Protein AF-A0A2I0W3P4-F1 (afdb_monomer_lite)

Organism: NCBI:txid906689

Secondary structure (DSSP, 8-state):
-HHHHHHHHHTT--EEE--TTHHHHHT-SGGGGG-SSHHHHHHHHHHHHHHGGGTHHHHHHHHHHTTT-EEE-GGG-HHHHHHHHHS-GGGTS-BGGGTB-TTHHHHHHT--SSS-SS-HHHHTPPP--HHHHT-HHHHHHHHHHHHHHS-HHHHHTHHHH--SS---SHHHHHHHHHHHHH--SHHHHTTS--S--STT--HHHHTT-TTGGG----SGGGSTTTSTTPPP---------------------PPP---------

Structure (mmCIF, N/CA/C/O backbone):
data_AF-A0A2I0W3P4-F1
#
_entry.id   AF-A0A2I0W3P4-F1
#
loop_
_atom_site.group_PDB
_atom_site.id
_atom_site.type_symbol
_atom_site.label_atom_id
_atom_site.label_alt_id
_atom_site.label_comp_id
_atom_site.label_asym_id
_atom_site.label_entity_id
_atom_site.label_seq_id
_atom_site.pdbx_PDB_ins_code
_atom_site.Cartn_x
_atom_site.Cartn_y
_atom_site.Cartn_z
_atom_site.occupancy
_atom_site.B_iso_or_equiv
_atom_site.auth_seq_id
_atom_site.auth_comp_id
_atom_site.auth_asym_id
_atom_site.auth_atom_id
_atom_site.pdbx_PDB_model_num
ATOM 1 N N . MET A 1 1 ? -0.141 -12.638 -3.049 1.00 92.25 1 MET A N 1
ATOM 2 C CA . MET A 1 1 ? -1.543 -12.549 -3.530 1.00 92.25 1 MET A CA 1
ATOM 3 C C . MET A 1 1 ? -1.812 -13.388 -4.781 1.00 92.25 1 MET A C 1
ATOM 5 O O . MET A 1 1 ? -2.619 -14.295 -4.686 1.00 92.25 1 MET A O 1
ATOM 9 N N . PHE A 1 2 ? -1.130 -13.172 -5.915 1.00 96.50 2 PHE A N 1
ATOM 10 C CA . PHE A 1 2 ? -1.362 -13.941 -7.158 1.00 96.50 2 PHE A CA 1
ATOM 11 C C . PHE A 1 2 ? -1.327 -15.473 -6.968 1.00 96.50 2 PHE A C 1
ATOM 13 O O . PHE A 1 2 ? -2.272 -16.163 -7.338 1.00 96.50 2 PHE A O 1
ATOM 20 N N . LEU A 1 3 ? -0.277 -16.010 -6.331 1.00 96.56 3 LEU A N 1
ATOM 21 C CA . LEU A 1 3 ? -0.151 -17.454 -6.074 1.00 96.56 3 LEU A CA 1
ATOM 22 C C . LEU A 1 3 ? -1.206 -17.980 -5.085 1.00 96.56 3 LEU A C 1
ATOM 24 O O . LEU A 1 3 ? -1.748 -19.065 -5.275 1.00 96.56 3 LEU A O 1
ATOM 28 N N . MET A 1 4 ? -1.545 -17.187 -4.067 1.00 96.38 4 MET A N 1
ATOM 29 C CA . MET A 1 4 ? -2.599 -17.511 -3.100 1.00 96.38 4 MET A CA 1
ATOM 30 C C . MET A 1 4 ? -3.961 -17.647 -3.794 1.00 96.38 4 MET A C 1
ATOM 32 O O . MET A 1 4 ? -4.666 -18.629 -3.578 1.00 96.38 4 MET A O 1
ATOM 36 N N . SER A 1 5 ? -4.299 -16.721 -4.696 1.00 97.69 5 SER A N 1
ATOM 37 C CA . SER A 1 5 ? -5.540 -16.765 -5.476 1.00 97.69 5 SER A CA 1
ATOM 38 C C . SER A 1 5 ? -5.665 -18.047 -6.301 1.00 97.69 5 SER A C 1
ATOM 40 O O . SER A 1 5 ? -6.741 -18.642 -6.340 1.00 97.69 5 SER A O 1
ATOM 42 N N . ARG A 1 6 ? -4.562 -18.521 -6.903 1.00 98.06 6 ARG A N 1
ATOM 43 C CA . ARG A 1 6 ? -4.518 -19.810 -7.616 1.00 98.06 6 ARG A CA 1
ATOM 44 C C . ARG A 1 6 ? -4.926 -20.966 -6.706 1.00 98.06 6 ARG A C 1
ATOM 46 O O . ARG A 1 6 ? -5.737 -21.804 -7.098 1.00 98.06 6 ARG A O 1
ATOM 53 N N . LYS A 1 7 ? -4.368 -21.009 -5.491 1.00 98.06 7 LYS A N 1
ATOM 54 C CA . LYS A 1 7 ? -4.659 -22.068 -4.519 1.00 98.06 7 LYS A CA 1
ATOM 55 C C . LYS A 1 7 ? -6.112 -22.008 -4.053 1.00 98.06 7 LYS A C 1
ATOM 57 O O . LYS A 1 7 ? -6.794 -23.025 -4.117 1.00 98.06 7 LYS A O 1
ATOM 62 N N . ILE A 1 8 ? -6.612 -20.828 -3.689 1.00 97.56 8 ILE A N 1
ATOM 63 C CA . ILE A 1 8 ? -8.014 -20.627 -3.283 1.00 97.56 8 ILE A CA 1
ATOM 64 C C . ILE A 1 8 ? -8.967 -21.080 -4.392 1.00 97.56 8 ILE A C 1
ATOM 66 O O . ILE A 1 8 ? -9.908 -21.831 -4.140 1.00 97.56 8 ILE A O 1
ATOM 70 N N . LYS A 1 9 ? -8.686 -20.693 -5.642 1.00 97.12 9 LYS A N 1
ATOM 71 C CA . LYS A 1 9 ? -9.504 -21.100 -6.784 1.00 97.12 9 LYS A CA 1
ATOM 72 C C . LYS A 1 9 ? -9.549 -22.617 -6.957 1.00 97.12 9 LYS A C 1
ATOM 74 O O . LYS A 1 9 ? -10.608 -23.156 -7.270 1.00 97.12 9 LYS A O 1
ATOM 79 N N . SER A 1 10 ? -8.425 -23.304 -6.736 1.00 97.50 10 SER A N 1
ATOM 80 C CA . SER A 1 10 ? -8.361 -24.769 -6.827 1.00 97.50 10 SER A CA 1
ATOM 81 C C . SER A 1 10 ? -9.236 -25.485 -5.790 1.00 97.50 10 SER A C 1
ATOM 83 O O . SER A 1 10 ? -9.620 -26.626 -6.015 1.00 97.50 10 SER A O 1
ATOM 85 N N . LEU A 1 11 ? -9.613 -24.800 -4.703 1.00 97.88 11 LEU A N 1
ATOM 86 C CA . LEU A 1 11 ? -10.556 -25.294 -3.693 1.00 97.88 11 LEU A CA 1
ATOM 87 C C . LEU A 1 11 ? -12.029 -25.031 -4.068 1.00 97.88 11 LEU A C 1
ATOM 89 O O . LEU A 1 11 ? -12.925 -25.297 -3.276 1.00 97.88 11 LEU A O 1
ATOM 93 N N . GLY A 1 12 ? -12.302 -24.471 -5.252 1.00 97.12 12 GLY A N 1
ATOM 94 C CA . GLY A 1 12 ? -13.659 -24.168 -5.724 1.00 97.12 12 GLY A CA 1
ATOM 95 C C . GLY A 1 12 ? -14.237 -22.843 -5.216 1.00 97.12 12 GLY A C 1
ATOM 96 O O . GLY A 1 12 ? -15.330 -22.452 -5.634 1.00 97.12 12 GLY A O 1
ATOM 97 N N . VAL A 1 13 ? -13.502 -22.109 -4.374 1.00 98.12 13 VAL A N 1
ATOM 98 C CA . VAL A 1 13 ? -13.910 -20.791 -3.870 1.00 98.12 13 VAL A CA 1
ATOM 99 C C . VAL A 1 13 ? -13.877 -19.762 -5.004 1.00 98.12 13 VAL A C 1
ATOM 101 O O . VAL A 1 13 ? -12.942 -19.708 -5.807 1.00 98.12 13 VAL A O 1
ATOM 104 N N . LYS A 1 14 ? -14.928 -18.939 -5.084 1.00 97.62 14 LYS A N 1
ATOM 105 C CA . LYS A 1 14 ? -15.105 -17.932 -6.146 1.00 97.62 14 LYS A CA 1
ATOM 106 C C . LYS A 1 14 ? -15.051 -16.491 -5.649 1.00 97.62 14 LYS A C 1
ATOM 108 O O . LYS A 1 14 ? -14.873 -15.600 -6.472 1.00 97.62 14 LYS A O 1
ATOM 113 N N . MET A 1 15 ? -15.174 -16.270 -4.343 1.00 98.31 15 MET A N 1
ATOM 114 C CA . MET A 1 15 ? -15.156 -14.942 -3.738 1.00 98.31 15 MET A CA 1
ATOM 115 C C . MET A 1 15 ? -14.470 -14.985 -2.373 1.00 98.31 15 MET A C 1
ATOM 117 O O . MET A 1 15 ? -14.662 -15.942 -1.623 1.00 98.31 15 MET A O 1
ATOM 121 N N . VAL A 1 16 ? -13.682 -13.955 -2.068 1.00 98.00 16 VAL A N 1
ATOM 122 C CA . VAL A 1 16 ? -13.053 -13.728 -0.760 1.00 98.00 16 VAL A CA 1
ATOM 123 C C . VAL A 1 16 ? -13.244 -12.287 -0.295 1.00 98.00 16 VAL A C 1
ATOM 125 O O . VAL A 1 16 ? -13.344 -11.363 -1.106 1.00 98.00 16 VAL A O 1
ATOM 128 N N . LEU A 1 17 ? -13.252 -12.093 1.023 1.00 98.19 17 LEU A N 1
ATOM 129 C CA . LEU A 1 17 ? -13.172 -10.774 1.646 1.00 98.19 17 LEU A CA 1
ATOM 130 C C . LEU A 1 17 ? -11.705 -10.424 1.918 1.00 98.19 17 LEU A C 1
ATOM 132 O O . LEU A 1 17 ? -10.926 -11.285 2.321 1.00 98.19 17 LEU A O 1
ATOM 136 N N . SER A 1 18 ? -11.339 -9.162 1.712 1.00 95.81 18 SER A N 1
ATOM 137 C CA . SER A 1 18 ? -10.004 -8.632 1.993 1.00 95.81 18 SER A CA 1
ATOM 138 C C . SER A 1 18 ? -10.079 -7.347 2.818 1.00 95.81 18 SER A C 1
ATOM 140 O O . SER A 1 18 ? -11.059 -6.606 2.743 1.00 95.81 18 SER A O 1
ATOM 142 N N . GLY A 1 19 ? -9.026 -7.082 3.592 1.00 95.69 19 GLY A N 1
ATOM 143 C CA . GLY A 1 19 ? -8.897 -5.916 4.473 1.00 95.69 19 GLY A CA 1
ATOM 144 C C . GLY A 1 19 ? -8.309 -4.656 3.821 1.00 95.69 19 GLY A C 1
ATOM 145 O O . GLY A 1 19 ? -7.990 -3.713 4.542 1.00 95.69 19 GLY A O 1
ATOM 146 N N . GLU A 1 20 ? -8.128 -4.639 2.495 1.00 94.81 20 GLU A N 1
ATOM 147 C CA . GLU A 1 20 ? -7.595 -3.476 1.759 1.00 94.81 20 GLU A CA 1
ATOM 148 C C . GLU A 1 20 ? -8.442 -2.220 2.033 1.00 94.81 20 GLU A C 1
ATOM 150 O O . GLU A 1 20 ? -9.671 -2.303 2.123 1.00 94.81 20 GLU A O 1
ATOM 155 N N . GLY A 1 21 ? -7.792 -1.060 2.158 1.00 96.12 21 GLY A N 1
ATOM 156 C CA . GLY A 1 21 ? -8.441 0.208 2.501 1.00 96.12 21 GLY A CA 1
ATOM 157 C C . GLY A 1 21 ? -8.423 0.554 3.991 1.00 96.12 21 GLY A C 1
ATOM 158 O O . GLY A 1 21 ? -8.609 1.715 4.352 1.00 96.12 21 GLY A O 1
ATOM 159 N N . SER A 1 22 ? -8.202 -0.424 4.876 1.00 97.62 22 SER A N 1
ATOM 160 C CA . SER A 1 22 ? -8.190 -0.184 6.327 1.00 97.62 22 SER A CA 1
ATOM 161 C C . SER A 1 22 ? -7.071 0.777 6.746 1.00 97.62 22 SER A C 1
ATOM 163 O O . SER A 1 22 ? -7.302 1.693 7.536 1.00 97.62 22 SER A O 1
ATOM 165 N N . ASP A 1 23 ? -5.863 0.602 6.202 1.00 96.38 23 ASP A N 1
ATOM 166 C CA . ASP A 1 23 ? -4.709 1.441 6.539 1.00 96.38 23 ASP A CA 1
ATOM 167 C C . ASP A 1 23 ? -4.884 2.877 6.026 1.00 96.38 23 ASP A C 1
ATOM 169 O O . ASP A 1 23 ? -4.555 3.833 6.727 1.00 96.38 23 ASP A O 1
ATOM 173 N N . GLU A 1 24 ? -5.459 3.037 4.837 1.00 97.12 24 GLU A N 1
ATOM 174 C CA . GLU A 1 24 ? -5.699 4.325 4.193 1.00 97.12 24 GLU A CA 1
ATOM 175 C C . GLU A 1 24 ? -6.801 5.129 4.878 1.00 97.12 24 GLU A C 1
ATOM 177 O O . GLU A 1 24 ? -6.721 6.352 4.903 1.00 97.12 24 GLU A O 1
ATOM 182 N N . ILE A 1 25 ? -7.811 4.464 5.447 1.00 98.06 25 ILE A N 1
ATOM 183 C CA . ILE A 1 25 ? -8.919 5.120 6.158 1.00 98.06 25 ILE A CA 1
ATOM 184 C C . ILE A 1 25 ? -8.529 5.511 7.586 1.00 98.06 25 ILE A C 1
ATOM 186 O O . ILE A 1 25 ? -8.953 6.564 8.075 1.00 98.06 25 ILE A O 1
ATOM 190 N N . PHE A 1 26 ? -7.754 4.666 8.270 1.00 98.06 26 PHE A N 1
ATOM 191 C CA . PHE A 1 26 ? -7.491 4.792 9.708 1.00 98.06 26 PHE A CA 1
ATOM 192 C C . PHE A 1 26 ? -6.047 5.168 10.063 1.00 98.06 26 PHE A C 1
ATOM 194 O O . PHE A 1 26 ? -5.705 5.149 11.242 1.00 98.06 26 PHE A O 1
ATOM 201 N N . GLY A 1 27 ? -5.206 5.508 9.083 1.00 95.69 27 GLY A N 1
ATOM 202 C CA . GLY A 1 27 ? -3.816 5.899 9.336 1.00 95.69 27 GLY A CA 1
ATOM 203 C C . GLY A 1 27 ? -2.967 4.731 9.843 1.00 95.69 27 GLY A C 1
ATOM 204 O O . GLY A 1 27 ? -2.319 4.825 10.879 1.00 95.69 27 GLY A O 1
ATOM 205 N N . GLY A 1 28 ? -3.037 3.589 9.158 1.00 94.06 28 GLY A N 1
ATOM 206 C CA . GLY A 1 28 ? -2.461 2.333 9.643 1.00 94.06 28 GLY A CA 1
ATOM 207 C C . GLY A 1 28 ? -1.005 2.067 9.272 1.00 94.06 28 GLY A C 1
ATOM 208 O O . GLY A 1 28 ? -0.396 1.170 9.849 1.00 94.06 28 GLY A O 1
ATOM 209 N N . TYR A 1 29 ? -0.428 2.812 8.328 1.00 91.75 29 TYR A N 1
ATOM 210 C CA . TYR A 1 29 ? 0.994 2.676 8.004 1.00 91.75 29 TYR A CA 1
ATOM 211 C C . TYR A 1 29 ? 1.873 3.317 9.077 1.00 91.75 29 TYR A C 1
ATOM 213 O O . TYR A 1 29 ? 1.535 4.360 9.626 1.00 91.75 29 TYR A O 1
ATOM 221 N N . LEU A 1 30 ? 3.053 2.744 9.313 1.00 89.62 30 LEU A N 1
ATOM 222 C CA . LEU A 1 30 ? 3.948 3.199 10.380 1.00 89.62 30 LEU A CA 1
ATOM 223 C C . LEU A 1 30 ? 4.428 4.651 10.206 1.00 89.62 30 LEU A C 1
ATOM 225 O O . LEU A 1 30 ? 4.687 5.325 11.198 1.00 89.62 30 LEU A O 1
ATOM 229 N N . TYR A 1 31 ? 4.473 5.183 8.979 1.00 88.38 31 TYR A N 1
ATOM 230 C CA . TYR A 1 31 ? 4.818 6.593 8.762 1.00 88.38 31 TYR A CA 1
ATOM 231 C C . TYR A 1 31 ? 3.773 7.567 9.343 1.00 88.38 31 TYR A C 1
ATOM 233 O O . TYR A 1 31 ? 4.105 8.716 9.620 1.00 88.38 31 TYR A O 1
ATOM 241 N N . PHE A 1 32 ? 2.533 7.129 9.609 1.00 93.31 32 PHE A N 1
ATOM 242 C CA . PHE A 1 32 ? 1.530 7.963 10.281 1.00 93.31 32 PHE A CA 1
ATOM 243 C C . PHE A 1 32 ? 1.891 8.290 11.735 1.00 93.31 32 PHE A C 1
ATOM 245 O O . PHE A 1 32 ? 1.379 9.272 12.264 1.00 93.31 32 PHE A O 1
ATOM 252 N N . HIS A 1 33 ? 2.822 7.557 12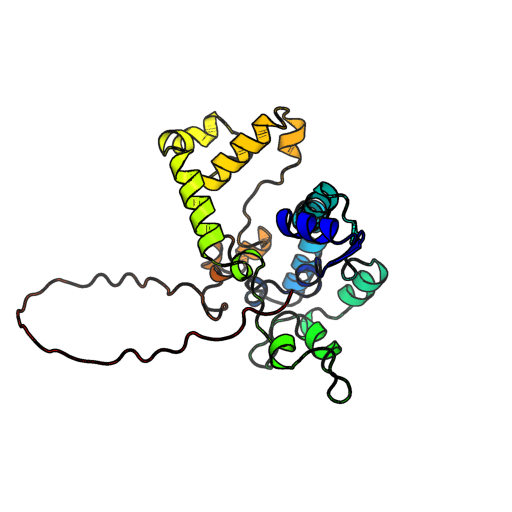.366 1.00 91.06 33 HIS A N 1
ATOM 253 C CA . HIS A 1 33 ? 3.384 7.956 13.667 1.00 91.06 33 HIS A CA 1
ATOM 254 C C . HIS A 1 33 ? 4.097 9.314 13.605 1.00 91.06 33 HIS A C 1
ATOM 256 O O . HIS A 1 33 ? 4.311 9.944 14.635 1.00 91.06 33 HIS A O 1
ATOM 262 N N . LYS A 1 34 ? 4.492 9.747 12.402 1.00 90.25 34 LYS A N 1
ATOM 263 C CA . LYS A 1 34 ? 5.166 11.020 12.146 1.00 90.25 34 LYS A CA 1
ATOM 264 C C . LYS A 1 34 ? 4.205 12.121 11.701 1.00 90.25 34 LYS A C 1
ATOM 266 O O . LYS A 1 34 ? 4.662 13.213 11.385 1.00 90.25 34 LYS A O 1
ATOM 271 N N . ALA A 1 35 ? 2.896 11.858 11.651 1.00 93.38 35 ALA A N 1
ATOM 272 C CA . ALA A 1 35 ? 1.927 12.882 11.289 1.00 93.38 35 ALA A CA 1
ATOM 273 C C . ALA A 1 35 ? 2.025 14.061 12.279 1.00 93.38 35 ALA A C 1
ATOM 275 O O . ALA A 1 35 ? 1.905 13.847 13.487 1.00 93.38 35 ALA A O 1
ATOM 276 N N . PRO A 1 36 ? 2.240 15.300 11.803 1.00 93.88 36 PRO A N 1
ATOM 277 C CA . PRO A 1 36 ? 2.522 16.432 12.687 1.00 93.88 36 PRO A CA 1
ATOM 278 C C . PRO A 1 36 ? 1.293 16.879 13.489 1.00 93.88 36 PRO A C 1
ATOM 280 O O . PRO A 1 36 ? 1.428 17.440 14.573 1.00 93.88 36 PRO A O 1
ATOM 283 N N . ASN A 1 37 ? 0.095 16.662 12.946 1.00 96.06 37 ASN A N 1
ATOM 284 C CA . ASN A 1 37 ? -1.186 16.992 13.559 1.00 96.06 37 ASN A CA 1
ATOM 285 C C . ASN A 1 37 ? -2.319 16.200 12.885 1.00 96.06 37 ASN A C 1
ATOM 287 O O . ASN A 1 37 ? -2.120 15.514 11.874 1.00 96.06 37 ASN A O 1
ATOM 291 N N . LYS A 1 38 ? -3.519 16.299 13.462 1.00 97.50 38 LYS A N 1
ATOM 292 C CA . LYS A 1 38 ? -4.701 15.558 13.016 1.00 97.50 38 LYS A CA 1
ATOM 293 C C . LYS A 1 38 ? -5.190 15.999 11.630 1.00 97.50 38 LYS A C 1
ATOM 295 O O . LYS A 1 38 ? -5.724 15.181 10.880 1.00 97.50 38 LYS A O 1
ATOM 300 N N . GLU A 1 39 ? -4.967 17.260 11.261 1.00 98.00 39 GLU A N 1
ATOM 301 C CA . GLU A 1 39 ? -5.319 17.817 9.955 1.00 98.00 39 GLU A CA 1
ATOM 302 C C . GLU A 1 39 ? -4.466 17.192 8.844 1.00 98.00 39 GLU A C 1
ATOM 304 O O . GLU A 1 39 ? -5.007 16.709 7.849 1.00 98.00 39 GLU A O 1
ATOM 309 N N . GLU A 1 40 ? -3.145 17.122 9.024 1.00 97.44 40 GLU A N 1
ATOM 310 C CA . GLU A 1 40 ? -2.240 16.478 8.066 1.00 97.44 40 GLU A CA 1
ATOM 311 C C . GLU A 1 40 ? -2.488 14.971 7.963 1.00 97.44 40 GLU A C 1
ATOM 313 O O . GLU A 1 40 ? -2.493 14.435 6.850 1.00 97.44 40 GLU A O 1
ATOM 318 N N . LEU A 1 41 ? -2.784 14.294 9.083 1.00 97.38 41 LEU A N 1
ATOM 319 C CA . LEU A 1 41 ? -3.225 12.896 9.061 1.00 97.38 41 LEU A CA 1
ATOM 320 C C . LEU A 1 41 ? -4.481 12.738 8.196 1.00 97.38 41 LEU A C 1
ATOM 322 O O . LEU A 1 41 ? -4.516 11.893 7.300 1.00 97.38 41 LEU A O 1
ATOM 326 N N . HIS A 1 42 ? -5.504 13.567 8.418 1.00 98.25 42 HIS A N 1
ATOM 327 C CA . HIS A 1 42 ? -6.749 13.501 7.654 1.00 98.25 42 HIS A CA 1
ATOM 328 C C . HIS A 1 42 ? -6.531 13.773 6.163 1.00 98.25 42 HIS A C 1
ATOM 330 O O . HIS A 1 42 ? -7.005 13.012 5.313 1.00 98.25 42 HIS A O 1
ATOM 336 N N . LEU A 1 43 ? -5.777 14.819 5.828 1.00 97.94 43 LEU A N 1
ATOM 337 C CA . LEU A 1 43 ? -5.462 15.148 4.442 1.00 97.94 43 LEU A CA 1
ATOM 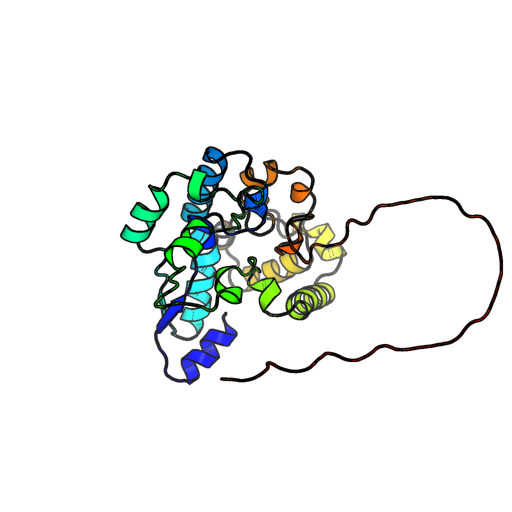338 C C . LEU A 1 43 ? -4.703 14.007 3.759 1.00 97.94 43 LEU A C 1
ATOM 340 O O . LEU A 1 43 ? -5.007 13.682 2.610 1.00 97.94 43 LEU A O 1
ATOM 344 N N . GLU A 1 44 ? -3.775 13.352 4.455 1.00 96.88 44 GLU A N 1
ATOM 345 C CA . GLU A 1 44 ? -3.070 12.186 3.923 1.00 96.88 44 GLU A CA 1
ATOM 346 C C . GLU A 1 44 ? -3.992 10.983 3.715 1.00 96.88 44 GLU A C 1
ATOM 348 O O . GLU A 1 44 ? -3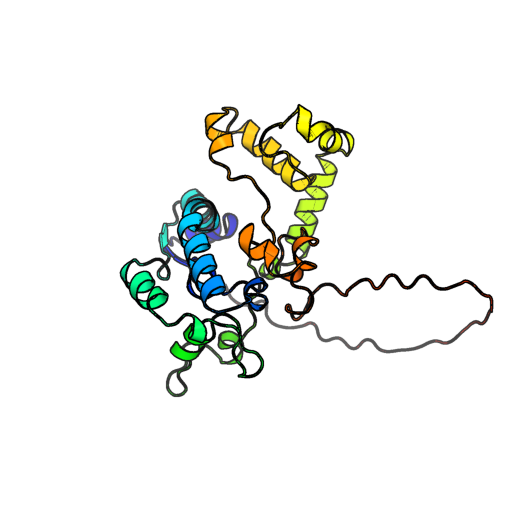.960 10.388 2.638 1.00 96.88 44 GLU A O 1
ATOM 353 N N . THR A 1 45 ? -4.870 10.657 4.671 1.00 97.56 45 THR A N 1
ATOM 354 C CA . THR A 1 45 ? -5.869 9.584 4.476 1.00 97.56 45 THR A CA 1
ATOM 355 C C . THR A 1 45 ? -6.753 9.863 3.254 1.00 97.56 45 THR A C 1
ATOM 357 O O . THR A 1 45 ? -6.957 8.987 2.414 1.00 97.56 45 THR A O 1
ATOM 360 N N . CYS A 1 46 ? -7.175 11.117 3.051 1.00 97.44 46 CYS A N 1
ATOM 361 C CA . CYS A 1 46 ? -7.919 11.531 1.860 1.00 97.44 46 CYS A CA 1
ATOM 362 C C . CYS A 1 46 ? -7.119 11.348 0.559 1.00 97.44 46 CYS A C 1
ATOM 364 O O . CYS A 1 46 ? -7.669 10.862 -0.435 1.00 97.44 46 CYS A O 1
ATOM 366 N N . ARG A 1 47 ? -5.833 11.735 0.539 1.00 96.19 47 ARG A N 1
ATOM 367 C CA . ARG A 1 47 ? -4.941 11.529 -0.620 1.00 96.19 47 ARG A CA 1
ATOM 368 C C . ARG A 1 47 ? -4.805 10.038 -0.933 1.00 96.19 47 ARG A C 1
ATOM 370 O O . ARG A 1 47 ? -4.992 9.635 -2.081 1.00 96.19 47 ARG A O 1
ATOM 377 N N . LYS A 1 48 ? -4.549 9.222 0.092 1.00 95.56 48 LYS A N 1
ATOM 378 C CA . LYS A 1 48 ? -4.384 7.769 -0.016 1.00 95.56 48 LYS A CA 1
ATOM 379 C C . LYS A 1 48 ? -5.638 7.085 -0.549 1.00 95.56 48 LYS A C 1
ATOM 381 O O . LYS A 1 48 ? -5.539 6.365 -1.539 1.00 95.56 48 LYS A O 1
ATOM 386 N N . ILE A 1 49 ? -6.816 7.385 0.005 1.00 96.44 49 ILE A N 1
ATOM 387 C CA . ILE A 1 49 ? -8.092 6.825 -0.470 1.00 96.44 49 ILE A CA 1
ATOM 388 C C . ILE A 1 49 ? -8.336 7.171 -1.945 1.00 96.44 49 ILE A C 1
ATOM 390 O O . ILE A 1 49 ? -8.702 6.298 -2.731 1.00 96.44 49 ILE A O 1
ATOM 394 N N . LYS A 1 50 ? -8.090 8.423 -2.359 1.00 95.94 50 LYS A N 1
ATOM 395 C CA . LYS A 1 50 ? -8.248 8.840 -3.767 1.00 95.94 50 LYS A CA 1
ATOM 396 C C . LYS A 1 50 ? -7.280 8.107 -4.705 1.00 95.94 50 LYS A C 1
ATOM 398 O O . LYS A 1 50 ? -7.632 7.819 -5.849 1.00 95.94 50 LYS A O 1
ATOM 403 N N . ALA A 1 51 ? -6.085 7.775 -4.223 1.00 95.69 51 ALA A N 1
ATOM 404 C CA . ALA A 1 51 ? -5.048 7.108 -5.002 1.00 95.69 51 ALA A CA 1
ATOM 405 C C . ALA A 1 51 ? -5.137 5.568 -5.001 1.00 95.69 51 ALA A C 1
ATOM 407 O O . ALA A 1 51 ? -4.492 4.936 -5.835 1.00 95.69 51 ALA A O 1
ATOM 408 N N . LEU A 1 52 ? -5.953 4.954 -4.133 1.00 95.06 52 LEU A N 1
ATOM 409 C CA . LEU A 1 52 ? -6.078 3.492 -3.977 1.00 95.06 52 LEU A CA 1
ATOM 410 C C . LEU A 1 52 ? -6.253 2.725 -5.296 1.00 95.06 52 LEU A C 1
ATOM 412 O O . LEU A 1 52 ? -5.724 1.626 -5.454 1.00 95.06 52 LEU A O 1
ATOM 416 N N . HIS A 1 53 ? -6.984 3.304 -6.253 1.00 95.69 53 HIS A N 1
ATOM 417 C CA . HIS A 1 53 ? -7.249 2.696 -7.559 1.00 95.69 53 HIS A CA 1
ATOM 418 C C . HIS A 1 53 ? -5.983 2.442 -8.400 1.00 95.69 53 HIS A C 1
ATOM 420 O O . HIS A 1 53 ? -6.010 1.574 -9.270 1.00 95.69 53 HIS A O 1
ATOM 426 N N . LEU A 1 54 ? -4.888 3.159 -8.130 1.00 94.31 54 LEU A N 1
ATOM 427 C CA . LEU A 1 54 ? -3.588 2.988 -8.789 1.00 94.31 54 LEU A CA 1
ATOM 428 C C . LEU A 1 54 ? -2.688 1.969 -8.074 1.00 94.31 54 LEU A C 1
ATOM 430 O O . LEU A 1 54 ? -1.734 1.481 -8.674 1.00 94.31 54 LEU A O 1
ATOM 434 N N . TYR A 1 55 ? -2.989 1.642 -6.813 1.00 92.88 55 TYR A N 1
ATOM 435 C CA . TYR A 1 55 ? -2.120 0.864 -5.928 1.00 92.88 55 TYR A CA 1
ATOM 436 C C . TYR A 1 55 ? -2.826 -0.396 -5.406 1.00 92.88 55 TYR A C 1
ATOM 438 O O . TYR A 1 55 ? -2.947 -1.394 -6.120 1.00 92.88 55 TYR A O 1
ATOM 446 N N . ASP A 1 56 ? -3.302 -0.377 -4.165 1.00 93.50 56 ASP A N 1
ATOM 447 C CA . ASP A 1 56 ? -3.804 -1.544 -3.445 1.00 93.50 56 ASP A CA 1
ATOM 448 C C . ASP A 1 56 ? -5.050 -2.148 -4.099 1.00 93.50 56 ASP A C 1
ATOM 450 O O . ASP A 1 56 ? -5.112 -3.365 -4.276 1.00 93.50 56 ASP A O 1
ATOM 454 N N . CYS A 1 57 ? -5.982 -1.327 -4.601 1.00 96.12 57 CYS A N 1
ATOM 455 C CA . CYS A 1 57 ? -7.126 -1.833 -5.368 1.00 96.12 57 CYS A CA 1
ATOM 456 C C . CYS A 1 57 ? -6.693 -2.461 -6.698 1.00 96.12 57 CYS A C 1
ATOM 458 O O . CYS A 1 57 ? -7.252 -3.484 -7.101 1.00 96.12 57 CYS A O 1
ATOM 460 N N . LEU A 1 58 ? -5.690 -1.884 -7.373 1.00 96.75 58 LEU A N 1
ATOM 461 C CA . LEU A 1 58 ? -5.157 -2.420 -8.628 1.00 96.75 58 LEU A CA 1
ATOM 462 C C . LEU A 1 58 ? -4.556 -3.811 -8.405 1.00 96.75 58 LEU A C 1
ATOM 464 O O . LEU A 1 58 ? -4.894 -4.759 -9.119 1.00 96.75 58 LEU A O 1
ATOM 468 N N . ARG A 1 59 ? -3.696 -3.933 -7.386 1.00 95.81 59 ARG A N 1
ATOM 469 C CA . ARG A 1 59 ? -3.072 -5.192 -6.965 1.00 95.81 59 ARG A CA 1
ATOM 470 C C . ARG A 1 59 ? -4.130 -6.204 -6.549 1.00 95.81 59 ARG A C 1
ATOM 472 O O . ARG A 1 59 ? -4.123 -7.325 -7.057 1.00 95.81 59 ARG A O 1
ATOM 479 N N . ALA A 1 60 ? -5.038 -5.809 -5.659 1.00 96.19 60 ALA A N 1
ATOM 480 C CA . ALA A 1 60 ? -6.039 -6.701 -5.104 1.00 96.19 60 ALA A CA 1
ATOM 481 C C . ALA A 1 60 ? -6.972 -7.258 -6.174 1.00 96.19 60 ALA A C 1
ATOM 483 O O . ALA A 1 60 ? -7.207 -8.462 -6.205 1.00 96.19 60 ALA A O 1
ATOM 484 N N . ASN A 1 61 ? -7.445 -6.404 -7.084 1.00 98.00 61 ASN A N 1
ATOM 485 C CA . ASN A 1 61 ? -8.343 -6.812 -8.154 1.00 98.00 61 ASN A CA 1
ATOM 486 C C . ASN A 1 61 ? -7.632 -7.652 -9.225 1.00 98.00 61 ASN A C 1
ATOM 488 O O . ASN A 1 61 ? -8.091 -8.752 -9.535 1.00 98.00 61 ASN A O 1
ATOM 492 N N . LYS A 1 62 ? -6.504 -7.184 -9.783 1.00 98.06 62 LYS A N 1
ATOM 493 C CA . LYS A 1 62 ? -5.840 -7.888 -10.894 1.00 98.06 62 LYS A CA 1
ATOM 494 C C . LYS A 1 62 ? -5.222 -9.216 -10.454 1.00 98.06 62 LYS A C 1
ATOM 496 O O . LYS A 1 62 ? -5.317 -10.199 -11.187 1.00 98.06 62 LYS A O 1
ATOM 501 N N . ALA A 1 63 ? -4.628 -9.282 -9.259 1.00 97.81 63 ALA A N 1
ATOM 502 C CA . ALA A 1 63 ? -3.968 -10.501 -8.785 1.00 97.81 63 ALA A CA 1
ATOM 503 C C . ALA A 1 63 ? -4.949 -11.640 -8.459 1.00 97.81 63 ALA A C 1
ATOM 505 O O . ALA A 1 63 ? -4.583 -12.810 -8.579 1.00 97.81 63 ALA A O 1
ATOM 506 N N . THR A 1 64 ? -6.177 -11.334 -8.029 1.00 98.06 64 THR A N 1
ATOM 507 C CA . THR A 1 64 ? -7.226 -12.342 -7.785 1.00 98.06 64 THR A CA 1
ATOM 508 C C . THR A 1 64 ? -7.978 -12.687 -9.063 1.00 98.06 64 THR A C 1
ATOM 510 O O . THR A 1 64 ? -8.151 -13.870 -9.370 1.00 98.06 64 THR A O 1
ATOM 513 N N . SER A 1 65 ? -8.304 -11.681 -9.880 1.00 98.31 65 SER A N 1
ATOM 514 C CA . SER A 1 65 ? -8.993 -11.871 -11.163 1.00 98.31 65 SER A CA 1
ATOM 515 C C . SER A 1 65 ? -8.193 -12.720 -12.150 1.00 98.31 65 SER A C 1
ATOM 517 O O . SER A 1 65 ? -8.792 -13.446 -12.938 1.00 98.31 65 SER A O 1
ATOM 519 N N . ALA A 1 66 ? -6.856 -12.722 -12.061 1.00 98.31 66 ALA A N 1
ATOM 520 C CA . ALA A 1 66 ? -5.998 -13.599 -12.863 1.00 98.31 66 ALA A CA 1
ATOM 521 C C . ALA A 1 66 ? -6.314 -15.102 -12.711 1.00 98.31 66 ALA A C 1
ATOM 523 O O . ALA A 1 66 ? -5.974 -15.891 -13.587 1.00 98.31 66 ALA A O 1
ATOM 524 N N . TRP A 1 67 ? -6.988 -15.494 -11.624 1.00 98.25 67 TRP A N 1
ATOM 525 C CA . TRP A 1 67 ? -7.442 -16.865 -11.372 1.00 98.25 67 TRP A CA 1
ATOM 526 C C . TRP A 1 67 ? -8.972 -16.975 -11.290 1.00 98.25 67 TRP A C 1
ATOM 528 O O . TRP A 1 67 ? -9.502 -17.973 -10.806 1.00 98.25 67 TRP A O 1
ATOM 538 N N . GLY A 1 68 ? -9.711 -15.957 -11.742 1.00 97.88 68 GLY A N 1
ATOM 539 C CA . GLY A 1 68 ? -11.175 -15.931 -11.666 1.00 97.88 68 GLY A CA 1
ATOM 540 C C . GLY A 1 68 ? -11.699 -15.996 -10.227 1.00 97.88 68 GLY A C 1
ATOM 541 O O . GLY A 1 68 ? -12.667 -16.721 -9.960 1.00 97.88 68 GLY A O 1
ATOM 542 N N . LEU A 1 69 ? -11.016 -15.308 -9.307 1.00 98.44 69 LEU A N 1
ATOM 543 C CA . LEU A 1 69 ? -11.405 -15.132 -7.910 1.00 98.44 69 LEU A CA 1
ATOM 544 C C . LEU A 1 69 ? -11.831 -13.676 -7.687 1.00 98.44 69 LEU A C 1
ATOM 546 O O . LEU A 1 69 ? -11.050 -12.763 -7.936 1.00 98.44 69 LEU A O 1
ATOM 550 N N . GLU A 1 70 ? -13.050 -13.459 -7.202 1.00 98.50 70 GLU A N 1
ATOM 551 C CA . GLU A 1 70 ? -13.544 -12.128 -6.841 1.00 98.50 70 GLU A CA 1
ATOM 552 C C . GLU A 1 70 ? -13.027 -11.725 -5.452 1.00 98.50 70 GLU A C 1
ATOM 554 O O . GLU A 1 70 ? -13.170 -12.477 -4.489 1.00 98.50 70 GLU A O 1
ATOM 559 N N . ALA A 1 71 ? -12.450 -10.530 -5.327 1.00 97.94 71 ALA A N 1
ATOM 560 C CA . ALA A 1 71 ? -12.108 -9.941 -4.035 1.00 97.94 71 ALA A CA 1
ATOM 561 C C . ALA A 1 71 ? -13.079 -8.808 -3.702 1.00 97.94 71 ALA A C 1
ATOM 563 O O . ALA A 1 71 ? -13.232 -7.874 -4.491 1.00 97.94 71 ALA A O 1
ATOM 564 N N . ARG A 1 72 ? -13.702 -8.868 -2.523 1.00 98.38 72 ARG A N 1
ATOM 565 C CA . ARG A 1 72 ? -14.512 -7.775 -1.969 1.00 98.38 72 ARG A CA 1
ATOM 566 C C . ARG A 1 72 ? -13.766 -7.110 -0.823 1.00 98.38 72 ARG A C 1
ATOM 568 O O . ARG A 1 72 ? -13.081 -7.776 -0.053 1.00 98.38 72 ARG A O 1
ATOM 575 N N . VAL A 1 73 ? -13.923 -5.798 -0.708 1.00 97.94 73 VAL A N 1
ATOM 576 C CA . VAL A 1 73 ? -13.151 -4.936 0.197 1.00 97.94 73 VAL A CA 1
ATOM 577 C C . VAL A 1 73 ? -14.107 -4.124 1.077 1.00 97.94 73 VAL A C 1
ATOM 579 O O . VAL A 1 73 ? -14.410 -2.980 0.750 1.00 97.94 73 VAL A O 1
ATOM 582 N N . PRO A 1 74 ? -14.647 -4.703 2.170 1.00 98.31 74 PRO A N 1
ATOM 583 C CA . PRO A 1 74 ? -15.698 -4.064 2.970 1.00 98.31 74 PRO A CA 1
ATOM 584 C C . PRO A 1 74 ? -15.315 -2.697 3.549 1.00 98.31 74 PRO A C 1
ATOM 586 O O . PRO A 1 74 ? -16.169 -1.824 3.651 1.00 98.31 74 PRO A O 1
ATOM 589 N N . PHE A 1 75 ? -14.032 -2.477 3.861 1.00 98.44 75 PHE A N 1
ATOM 590 C CA . PHE A 1 75 ? -13.532 -1.170 4.303 1.00 98.44 75 PHE A CA 1
ATOM 591 C C . PHE A 1 75 ? -13.743 -0.067 3.259 1.00 98.44 75 PHE A C 1
ATOM 593 O O . PHE A 1 75 ? -13.834 1.098 3.622 1.00 98.44 75 PHE A O 1
ATOM 600 N N . LEU A 1 76 ? -13.850 -0.414 1.975 1.00 98.12 76 LEU A N 1
ATOM 601 C CA . LEU A 1 76 ? -14.067 0.542 0.891 1.00 98.12 76 LEU A CA 1
ATOM 602 C C . LEU A 1 76 ? -15.538 0.672 0.475 1.00 98.12 76 LEU A C 1
ATOM 604 O O . LEU A 1 76 ? -15.838 1.270 -0.560 1.00 98.12 76 LEU A O 1
ATOM 608 N N . ASP A 1 77 ? -16.466 0.134 1.271 1.00 98.56 77 ASP A N 1
ATOM 609 C CA . ASP A 1 77 ? -17.884 0.433 1.103 1.00 98.56 77 ASP A CA 1
ATOM 610 C C . ASP A 1 77 ? -18.144 1.940 1.272 1.00 98.56 77 ASP A C 1
ATOM 612 O O . ASP A 1 77 ? -17.594 2.596 2.157 1.00 98.56 77 ASP A O 1
ATOM 616 N N . LYS A 1 78 ? -19.015 2.506 0.430 1.00 97.94 78 LYS A N 1
ATOM 617 C CA . LYS A 1 78 ? -19.271 3.955 0.417 1.00 97.94 78 LYS A CA 1
ATOM 618 C C . LYS A 1 78 ? -19.895 4.455 1.719 1.00 97.94 78 LYS A C 1
ATOM 620 O O . LYS A 1 78 ? -19.570 5.558 2.157 1.00 97.94 78 LYS A O 1
ATOM 625 N N . ASN A 1 79 ? -20.788 3.675 2.330 1.00 98.44 79 ASN A N 1
ATOM 626 C CA . ASN A 1 79 ? -21.411 4.062 3.593 1.00 98.44 79 ASN A CA 1
ATOM 627 C C . ASN A 1 79 ? -20.414 3.942 4.740 1.00 98.44 79 ASN A C 1
ATOM 629 O O . ASN A 1 79 ? -20.363 4.835 5.584 1.00 98.44 79 ASN A O 1
ATOM 633 N N . PHE A 1 80 ? -19.594 2.888 4.732 1.00 98.38 80 PHE A N 1
ATOM 634 C CA . PHE A 1 80 ? -18.523 2.735 5.710 1.00 98.38 80 PHE A CA 1
ATOM 635 C C . PHE A 1 80 ? -17.509 3.878 5.625 1.00 98.38 80 PHE A C 1
ATOM 637 O O . PHE A 1 80 ? -17.228 4.501 6.644 1.00 98.38 80 PHE A O 1
ATOM 644 N N . ILE A 1 81 ? -17.014 4.209 4.424 1.00 97.81 81 ILE A N 1
ATOM 645 C CA . ILE A 1 81 ? -16.086 5.332 4.223 1.00 97.81 81 ILE A CA 1
ATOM 646 C C . ILE A 1 81 ? -16.699 6.626 4.754 1.00 97.81 81 ILE A C 1
ATOM 648 O O . ILE A 1 81 ? -16.017 7.354 5.463 1.00 97.81 81 ILE A O 1
ATOM 652 N N . ARG A 1 82 ? -17.972 6.911 4.449 1.00 97.50 82 ARG A N 1
ATOM 653 C CA . ARG A 1 82 ? -18.639 8.133 4.923 1.00 97.50 82 ARG A CA 1
ATOM 654 C C . ARG A 1 82 ? -18.587 8.239 6.447 1.00 97.50 82 ARG A C 1
ATOM 656 O O . ARG A 1 82 ? -18.094 9.228 6.965 1.00 97.50 82 ARG A O 1
ATOM 663 N N . VAL A 1 83 ? -18.990 7.184 7.154 1.00 98.12 83 VAL A N 1
ATOM 664 C CA . VAL A 1 83 ? -18.930 7.161 8.623 1.00 98.12 83 VAL A CA 1
ATOM 665 C C . VAL A 1 83 ? -17.489 7.261 9.122 1.00 98.12 83 VAL A C 1
ATOM 667 O O . VAL A 1 83 ? -17.188 8.081 9.981 1.00 98.12 83 VAL A O 1
ATOM 670 N N . ALA A 1 84 ? -16.580 6.449 8.582 1.00 98.00 84 ALA A N 1
ATOM 671 C CA . ALA A 1 84 ? -15.203 6.379 9.056 1.00 98.00 84 ALA A CA 1
ATOM 672 C C . ALA A 1 84 ? -14.412 7.671 8.802 1.00 98.00 84 ALA A C 1
ATOM 674 O O . ALA A 1 84 ? -13.477 7.972 9.547 1.00 98.00 84 ALA A O 1
ATOM 675 N N . MET A 1 85 ? -14.747 8.426 7.754 1.00 97.56 85 MET A N 1
ATOM 676 C CA . MET A 1 85 ? -14.094 9.691 7.409 1.00 97.56 85 MET A CA 1
ATOM 677 C C . MET A 1 85 ? -14.705 10.906 8.116 1.00 97.56 85 MET A C 1
ATOM 679 O O . MET A 1 85 ? -13.996 11.900 8.247 1.00 97.56 85 MET A O 1
ATOM 683 N N . ASP A 1 86 ? -15.937 10.801 8.624 1.00 97.88 86 ASP A N 1
ATOM 684 C CA . ASP A 1 86 ? -16.597 11.839 9.436 1.00 97.88 86 ASP A CA 1
ATOM 685 C C . ASP A 1 86 ? -16.136 11.844 10.909 1.00 97.88 86 ASP A C 1
ATOM 687 O O . ASP A 1 86 ? -16.410 12.784 11.655 1.00 97.88 86 ASP A O 1
ATOM 691 N N . ILE A 1 87 ? -15.426 10.804 11.354 1.00 98.00 87 ILE A N 1
ATOM 692 C CA . ILE A 1 87 ? -14.834 10.748 12.697 1.00 98.00 87 ILE A CA 1
ATOM 693 C C . ILE A 1 87 ? -13.750 11.827 12.839 1.00 98.00 87 ILE A C 1
ATOM 695 O O . ILE A 1 87 ? -12.891 11.939 11.961 1.00 98.00 87 ILE A O 1
ATOM 699 N N . ASP A 1 88 ? -13.725 12.543 13.976 1.00 98.25 88 ASP A N 1
ATOM 700 C CA . ASP A 1 88 ? -12.644 13.491 14.292 1.00 98.25 88 ASP A CA 1
ATOM 701 C C . ASP A 1 88 ? -11.278 12.786 14.155 1.00 98.25 88 ASP A C 1
ATOM 703 O O . ASP A 1 88 ? -11.027 11.799 14.862 1.00 98.25 88 ASP A O 1
ATOM 707 N N . PRO A 1 89 ? -10.388 13.264 13.263 1.00 97.94 89 PRO A N 1
ATOM 708 C CA . PRO A 1 89 ? -9.085 12.655 13.021 1.00 97.94 89 PRO A CA 1
ATOM 709 C C . PRO A 1 89 ? -8.214 12.506 14.275 1.00 97.94 89 PRO A C 1
ATOM 711 O O . PRO A 1 89 ? -7.331 11.650 14.284 1.00 97.94 89 PRO A O 1
ATOM 714 N N . GLU A 1 90 ? -8.493 13.244 15.356 1.00 97.62 90 GLU A N 1
ATOM 715 C CA . GLU A 1 90 ? -7.841 13.051 16.661 1.00 97.62 90 GLU A CA 1
ATOM 716 C C . GLU A 1 90 ? -7.960 11.606 17.180 1.00 97.62 90 GLU A C 1
ATOM 718 O O . GLU A 1 90 ? -7.047 11.082 17.814 1.00 97.62 90 GLU A O 1
ATOM 723 N N . TRP A 1 91 ? -9.054 10.905 16.872 1.00 97.56 91 TRP A N 1
ATOM 724 C CA . TRP A 1 91 ? -9.220 9.499 17.259 1.00 97.56 91 TRP A CA 1
ATOM 725 C C . TRP A 1 91 ? -8.425 8.516 16.392 1.00 97.56 91 TRP A C 1
ATOM 727 O O . TRP A 1 91 ? -8.285 7.346 16.754 1.00 97.56 91 TRP A O 1
ATOM 737 N N . LYS A 1 92 ? -7.905 8.982 15.253 1.00 97.81 92 LYS A N 1
ATOM 738 C CA . LYS A 1 92 ? -7.006 8.228 14.369 1.00 97.81 92 LYS A CA 1
ATOM 739 C C . LYS A 1 92 ? -5.535 8.544 14.644 1.00 97.81 92 LYS A C 1
ATOM 741 O O . LYS A 1 92 ? -4.675 7.788 14.199 1.00 97.81 92 LYS A O 1
ATOM 746 N N . MET A 1 93 ? -5.248 9.630 15.367 1.00 97.31 93 MET A N 1
ATOM 747 C CA . MET A 1 93 ? -3.892 9.986 15.770 1.00 97.31 93 MET A CA 1
ATOM 748 C C . MET A 1 93 ? -3.276 8.885 16.626 1.00 97.31 93 MET A C 1
ATOM 750 O O . MET A 1 93 ? -3.891 8.345 17.550 1.00 97.31 93 MET A O 1
ATOM 754 N N . ILE A 1 94 ? -2.019 8.593 16.322 1.00 95.81 94 ILE A N 1
ATOM 755 C CA . ILE A 1 94 ? -1.223 7.637 17.072 1.00 95.81 94 ILE A CA 1
ATOM 756 C C . ILE A 1 94 ? -0.620 8.383 18.256 1.00 95.81 94 ILE A C 1
ATOM 758 O O . ILE A 1 94 ? 0.107 9.360 18.087 1.00 95.81 94 ILE A O 1
ATOM 762 N N . ARG A 1 95 ? -0.980 7.949 19.463 1.00 94.62 95 ARG A N 1
ATOM 763 C CA . ARG A 1 95 ? -0.671 8.623 20.729 1.00 94.62 95 ARG A CA 1
ATOM 764 C C . ARG A 1 95 ? -0.116 7.598 21.715 1.00 94.62 95 ARG A C 1
ATOM 766 O O . ARG A 1 95 ? -0.874 7.095 22.550 1.00 94.62 95 ARG A O 1
ATOM 773 N N . PRO A 1 96 ? 1.179 7.238 21.608 1.00 90.69 96 PRO A N 1
ATOM 774 C CA . PRO A 1 96 ? 1.804 6.270 22.508 1.00 90.69 96 PRO A CA 1
ATOM 775 C C . PRO A 1 96 ? 1.721 6.690 23.980 1.00 90.69 96 PRO A C 1
ATOM 777 O O . PRO A 1 96 ? 1.569 5.836 24.847 1.00 90.69 96 PRO A O 1
ATOM 780 N N . ASP A 1 97 ? 1.724 8.000 24.250 1.00 93.38 97 ASP A N 1
ATOM 781 C CA . ASP A 1 97 ? 1.501 8.602 25.571 1.00 93.38 97 ASP A CA 1
ATOM 782 C C . ASP A 1 97 ? 0.143 8.228 26.190 1.00 93.38 97 ASP A C 1
ATOM 784 O O . ASP A 1 97 ? 0.008 8.175 27.408 1.00 93.38 97 ASP A O 1
ATOM 788 N N . LEU A 1 98 ? -0.849 7.920 25.351 1.00 94.19 98 LEU A N 1
ATOM 789 C CA . LEU A 1 98 ? -2.187 7.473 25.744 1.00 94.19 98 LEU A CA 1
ATOM 790 C C . LEU A 1 98 ? -2.412 5.975 25.475 1.00 94.19 98 LEU A C 1
ATOM 792 O O . LEU A 1 98 ? -3.551 5.510 25.514 1.00 94.19 98 LEU A O 1
ATOM 796 N N . GLY A 1 99 ? -1.361 5.223 25.130 1.00 92.88 99 GLY A N 1
ATOM 797 C CA . GLY A 1 99 ? -1.467 3.814 24.737 1.00 92.88 99 GLY A CA 1
ATOM 798 C C . GLY A 1 99 ? -2.187 3.579 23.401 1.00 92.88 99 GLY A C 1
ATOM 799 O O . GLY A 1 99 ? -2.632 2.463 23.130 1.00 92.88 99 GLY A O 1
ATOM 800 N N . ARG A 1 100 ? -2.328 4.606 22.552 1.00 94.81 100 ARG A N 1
ATOM 801 C CA . ARG A 1 100 ? -2.966 4.481 21.234 1.00 94.81 100 ARG A CA 1
ATOM 802 C C . ARG A 1 100 ? -1.938 4.151 20.163 1.00 94.81 100 ARG A C 1
ATOM 804 O O . ARG A 1 100 ? -1.058 4.960 19.877 1.00 94.81 100 ARG A O 1
ATOM 811 N N . ILE A 1 101 ? -2.101 2.987 19.547 1.00 94.62 101 ILE A N 1
ATOM 812 C CA . ILE A 1 101 ? -1.313 2.525 18.397 1.00 94.62 101 ILE A CA 1
ATOM 813 C C . ILE A 1 101 ? -2.029 2.824 17.071 1.00 94.62 101 ILE A C 1
ATOM 815 O O . ILE A 1 101 ? -3.140 3.357 17.052 1.00 94.62 101 ILE A O 1
ATOM 819 N N . GLU A 1 102 ? -1.422 2.478 15.940 1.00 95.62 102 GLU A N 1
ATOM 820 C CA . GLU A 1 102 ? -2.044 2.640 14.629 1.00 95.62 102 GLU A CA 1
ATOM 821 C C . GLU A 1 102 ? -3.412 1.949 14.552 1.00 95.62 102 GLU A C 1
ATOM 823 O O . GLU A 1 102 ? -3.601 0.819 15.017 1.00 95.62 102 GLU A O 1
ATOM 828 N N . LYS A 1 103 ? -4.389 2.647 13.958 1.00 97.12 103 LYS A N 1
ATOM 829 C CA . LYS A 1 103 ? -5.790 2.201 13.860 1.00 97.12 103 LYS A CA 1
ATOM 830 C C . LYS A 1 103 ? -6.450 1.946 15.223 1.00 97.12 103 LYS A C 1
ATOM 832 O O . LYS A 1 103 ? -7.363 1.126 15.307 1.00 97.12 103 LYS A O 1
ATOM 837 N N . TRP A 1 104 ? -6.026 2.639 16.286 1.00 97.12 104 TRP A N 1
ATOM 838 C CA . TRP A 1 104 ? -6.550 2.433 17.643 1.00 97.12 104 TRP A CA 1
ATOM 839 C C . TRP A 1 104 ? -8.079 2.473 17.718 1.00 97.12 104 TRP A C 1
ATOM 841 O O . TRP A 1 104 ? -8.664 1.553 18.275 1.00 97.12 104 TRP A O 1
ATOM 851 N N . ILE A 1 105 ? -8.740 3.465 17.109 1.00 97.50 105 ILE A N 1
ATOM 852 C CA . ILE A 1 105 ? -10.211 3.546 17.131 1.00 97.50 105 ILE A CA 1
ATOM 853 C C . ILE A 1 105 ? -10.879 2.301 16.537 1.00 97.50 105 ILE A C 1
ATOM 855 O O . ILE A 1 105 ? -11.875 1.824 17.075 1.00 97.50 105 ILE A O 1
ATOM 859 N N . LEU A 1 106 ? -10.315 1.746 15.460 1.00 97.31 106 LEU A N 1
ATOM 860 C CA . LEU A 1 106 ? -10.811 0.513 14.862 1.00 97.31 106 LEU A CA 1
ATOM 861 C C . LEU A 1 106 ? -10.613 -0.658 15.828 1.00 97.31 106 LEU A C 1
ATOM 863 O O . LEU A 1 106 ? -11.545 -1.414 16.058 1.00 97.31 106 LEU A O 1
ATOM 867 N N . ARG A 1 107 ? -9.424 -0.788 16.424 1.00 96.94 107 ARG A N 1
ATOM 868 C CA . ARG A 1 107 ? -9.124 -1.854 17.394 1.00 96.94 107 ARG A CA 1
ATOM 869 C C . ARG A 1 107 ? -10.066 -1.781 18.598 1.00 96.94 107 ARG A C 1
ATOM 871 O O . ARG A 1 107 ? -10.687 -2.778 18.936 1.00 96.94 107 ARG A O 1
ATOM 878 N N . ASN A 1 108 ? -10.245 -0.587 19.157 1.00 96.00 108 ASN A N 1
ATOM 879 C CA . ASN A 1 108 ? -11.131 -0.327 20.288 1.00 96.00 108 ASN A CA 1
ATOM 880 C C . ASN A 1 108 ? -12.605 -0.623 19.960 1.00 96.00 108 ASN A C 1
ATOM 882 O O . ASN A 1 108 ? -13.325 -1.140 20.804 1.00 96.00 108 ASN A O 1
ATOM 886 N N . ALA A 1 109 ? -13.061 -0.349 18.732 1.00 95.75 109 ALA A N 1
ATOM 887 C CA . ALA A 1 109 ? -14.431 -0.658 18.307 1.00 95.75 109 ALA A CA 1
ATOM 888 C C . ALA A 1 109 ? -14.733 -2.168 18.238 1.00 95.75 109 ALA A C 1
ATOM 890 O O . ALA A 1 109 ? -15.896 -2.557 18.313 1.00 95.75 109 ALA A O 1
ATOM 891 N N . PHE A 1 110 ? -13.704 -3.009 18.096 1.00 96.25 110 PHE A N 1
ATOM 892 C CA . PHE A 1 110 ? -13.817 -4.471 18.108 1.00 96.25 110 PHE A CA 1
ATOM 893 C C . PHE A 1 110 ? -13.301 -5.097 19.414 1.00 96.25 110 PHE A C 1
ATOM 895 O O . PHE A 1 110 ? -13.195 -6.324 19.501 1.00 96.25 110 PHE A O 1
ATOM 902 N N . ASP A 1 111 ? -12.989 -4.276 20.424 1.00 95.88 111 ASP A N 1
ATOM 903 C CA . ASP A 1 111 ? -12.477 -4.738 21.709 1.00 95.88 111 ASP A CA 1
ATOM 904 C C . ASP A 1 111 ? -13.609 -5.114 22.677 1.00 95.88 111 ASP A C 1
ATOM 906 O O . ASP A 1 111 ? -13.897 -4.420 23.650 1.00 95.88 111 ASP A O 1
ATOM 910 N N . ASP A 1 112 ? -14.283 -6.220 22.370 1.00 94.00 112 ASP A N 1
ATOM 911 C CA . ASP A 1 112 ? -15.388 -6.759 23.163 1.00 94.00 112 ASP A CA 1
ATOM 912 C C . ASP A 1 112 ? -14.862 -7.770 24.202 1.00 94.00 112 ASP A C 1
ATOM 914 O O . ASP A 1 112 ? -14.260 -8.787 23.846 1.00 94.00 112 ASP A O 1
ATOM 918 N N . ASN A 1 113 ? -15.055 -7.482 25.494 1.00 91.19 113 ASN A N 1
ATOM 919 C CA . ASN A 1 113 ? -14.606 -8.356 26.585 1.00 91.19 113 ASN A CA 1
ATOM 920 C C . ASN A 1 113 ? -15.530 -9.561 26.805 1.00 91.19 113 ASN A C 1
ATOM 922 O O . ASN A 1 113 ? -15.059 -10.601 27.263 1.00 91.19 113 ASN A O 1
ATOM 926 N N . ASP A 1 114 ? -16.815 -9.430 26.476 1.00 94.81 114 ASP A N 1
ATOM 927 C CA . ASP A 1 114 ? -17.813 -10.478 26.690 1.00 94.81 114 ASP A CA 1
ATOM 928 C C . ASP A 1 114 ? -17.847 -11.442 25.498 1.00 94.81 114 ASP A C 1
ATOM 930 O O . ASP A 1 114 ? -17.995 -12.657 25.658 1.00 94.81 114 ASP A O 1
ATOM 934 N N . LYS A 1 115 ? -17.668 -10.906 24.285 1.00 94.62 115 LYS A N 1
ATOM 935 C CA . LYS A 1 115 ? -17.661 -11.662 23.030 1.00 94.62 115 LYS A CA 1
ATOM 936 C C . LYS A 1 115 ? -16.517 -11.213 22.107 1.00 94.62 115 LYS A C 1
ATOM 938 O O . LYS A 1 115 ? -16.762 -10.591 21.071 1.00 94.62 115 LYS A O 1
ATOM 943 N N . PRO A 1 116 ? -15.261 -11.566 22.432 1.00 94.06 116 PRO A N 1
ATOM 944 C CA . PRO A 1 116 ? -14.105 -11.123 21.662 1.00 94.06 116 PRO A CA 1
ATOM 945 C C . PRO A 1 116 ? -14.146 -11.639 20.219 1.00 94.06 116 PRO A C 1
ATOM 947 O O . PRO A 1 116 ? -14.237 -12.843 19.975 1.00 94.06 116 PRO A O 1
ATOM 950 N N . TYR A 1 117 ? -14.012 -10.726 19.252 1.00 95.25 117 TYR A N 1
ATOM 951 C CA . TYR A 1 117 ? -13.863 -11.075 17.832 1.00 95.25 117 TYR A CA 1
ATOM 952 C C . TYR A 1 117 ? -12.491 -11.685 17.528 1.00 95.25 117 TYR A C 1
ATOM 954 O O . TYR A 1 117 ? -12.367 -12.532 16.645 1.00 95.25 117 TYR A O 1
ATOM 962 N N . LEU A 1 118 ? -11.454 -11.224 18.236 1.00 96.06 118 LEU A N 1
ATOM 963 C CA . LEU A 1 118 ? -10.061 -11.627 18.065 1.00 96.06 118 LEU A CA 1
ATOM 964 C C . LEU A 1 118 ? -9.375 -11.751 19.435 1.00 96.06 118 LEU A C 1
ATOM 966 O O . LEU A 1 118 ? -9.705 -10.996 20.352 1.00 96.06 118 LEU A O 1
ATOM 970 N N . PRO A 1 119 ? -8.367 -12.630 19.585 1.00 95.44 119 PRO A N 1
ATOM 971 C CA . PRO A 1 119 ? -7.504 -12.627 20.762 1.00 95.44 119 PRO A CA 1
ATOM 972 C C . PRO A 1 119 ? -6.810 -11.268 20.946 1.00 95.44 119 PRO A C 1
ATOM 974 O O . PRO A 1 119 ? -6.339 -10.680 19.969 1.00 95.44 119 PRO A O 1
ATOM 977 N N . LYS A 1 120 ? -6.661 -10.797 22.193 1.00 94.19 120 LYS A N 1
ATOM 978 C CA . LYS A 1 120 ? -6.072 -9.474 22.508 1.00 94.19 120 LYS A CA 1
ATOM 979 C C . LYS A 1 120 ? -4.694 -9.258 21.871 1.00 94.19 120 LYS A C 1
ATOM 981 O O . LYS A 1 120 ? -4.421 -8.180 21.355 1.00 94.19 120 LYS A O 1
ATOM 986 N N . HIS A 1 121 ? -3.851 -10.292 21.844 1.00 93.75 121 HIS A N 1
ATOM 987 C CA . HIS A 1 121 ? -2.516 -10.209 21.242 1.00 93.75 121 HIS A CA 1
ATOM 988 C C . HIS A 1 121 ? -2.548 -10.006 19.716 1.00 93.75 121 HIS A C 1
ATOM 990 O O . HIS A 1 121 ? -1.611 -9.437 19.172 1.00 93.75 121 HIS A O 1
ATOM 996 N N . ILE A 1 122 ? -3.618 -10.422 19.023 1.00 93.88 122 ILE A N 1
ATOM 997 C CA . ILE A 1 122 ? -3.844 -10.117 17.601 1.00 93.88 122 ILE A CA 1
ATOM 998 C C . ILE A 1 122 ? -4.462 -8.727 17.456 1.00 93.88 122 ILE A C 1
ATOM 1000 O O . ILE A 1 122 ? -4.009 -7.932 16.630 1.00 93.88 122 ILE A O 1
ATOM 1004 N N . LEU A 1 123 ? -5.469 -8.420 18.280 1.00 95.00 123 LEU A N 1
ATOM 1005 C CA . LEU A 1 123 ? -6.196 -7.152 18.235 1.00 95.00 123 LEU A CA 1
ATOM 1006 C C . LEU A 1 123 ? -5.287 -5.940 18.457 1.00 95.00 123 LEU A C 1
ATOM 1008 O O . LEU A 1 123 ? -5.514 -4.904 17.840 1.00 95.00 123 LEU A O 1
ATOM 1012 N N . TYR A 1 124 ? -4.242 -6.077 19.273 1.00 94.31 124 TYR A N 1
ATOM 1013 C CA . TYR A 1 124 ? -3.273 -5.018 19.574 1.00 94.31 124 TYR A CA 1
ATOM 1014 C C . TYR A 1 124 ? -1.877 -5.275 18.992 1.00 94.31 124 TYR A C 1
ATOM 1016 O O . TYR A 1 124 ? -0.914 -4.609 19.362 1.00 94.31 124 TYR A O 1
ATOM 1024 N N . ARG A 1 125 ? -1.753 -6.212 18.043 1.00 93.69 125 ARG A N 1
ATOM 1025 C CA . ARG A 1 125 ? -0.495 -6.447 17.326 1.00 93.69 125 ARG A CA 1
ATOM 1026 C C . ARG A 1 125 ? -0.118 -5.230 16.481 1.00 93.69 125 ARG A C 1
ATOM 1028 O O . ARG A 1 125 ? -0.971 -4.738 15.729 1.00 93.69 125 ARG A O 1
ATOM 1035 N N . GLN A 1 126 ? 1.147 -4.808 16.550 1.00 88.81 126 GLN A N 1
ATOM 1036 C CA . GLN A 1 126 ? 1.686 -3.762 15.678 1.00 88.81 126 GLN A CA 1
ATOM 1037 C C . GLN A 1 126 ? 1.510 -4.151 14.204 1.00 88.81 126 GLN A C 1
ATOM 1039 O O . GLN A 1 126 ? 1.610 -5.321 13.822 1.00 88.81 126 GLN A O 1
ATOM 1044 N N . LYS A 1 127 ? 1.223 -3.154 13.369 1.00 85.06 127 LYS A N 1
ATOM 1045 C CA . LYS A 1 127 ? 1.140 -3.318 11.924 1.00 85.06 127 LYS A CA 1
ATOM 1046 C C . LYS A 1 127 ? 2.455 -3.838 11.346 1.00 85.06 127 LYS A C 1
ATOM 1048 O O . LYS A 1 127 ? 3.483 -3.181 11.421 1.00 85.06 127 LYS A O 1
ATOM 1053 N N . GLU A 1 128 ? 2.342 -4.930 10.602 1.00 79.19 128 GLU A N 1
ATOM 1054 C CA . GLU A 1 128 ? 3.363 -5.400 9.666 1.00 79.19 128 GLU A CA 1
ATOM 1055 C C . GLU A 1 128 ? 2.849 -5.256 8.234 1.00 79.19 128 GLU A C 1
ATOM 1057 O O . GLU A 1 128 ? 1.670 -5.510 7.945 1.00 79.19 128 GLU A O 1
ATOM 1062 N N . GLN A 1 129 ? 3.700 -4.789 7.322 1.00 69.88 129 GLN A N 1
ATOM 1063 C CA . GLN A 1 129 ? 3.351 -4.711 5.904 1.00 69.88 129 GLN A CA 1
ATOM 1064 C C . GLN A 1 129 ? 3.316 -6.106 5.276 1.00 69.88 129 GLN A C 1
ATOM 1066 O O . GLN A 1 129 ? 3.967 -7.033 5.749 1.00 69.88 129 GLN A O 1
ATOM 1071 N N . PHE A 1 130 ? 2.533 -6.270 4.205 1.00 66.62 130 PHE A N 1
ATOM 1072 C CA . PHE A 1 130 ? 2.353 -7.580 3.569 1.00 66.62 130 PHE A CA 1
ATOM 1073 C C . PHE A 1 130 ? 3.684 -8.161 3.073 1.00 66.62 130 PHE A C 1
ATOM 1075 O O . PHE A 1 130 ? 3.901 -9.360 3.178 1.00 66.62 130 PHE A O 1
ATOM 1082 N N . SER A 1 131 ? 4.577 -7.309 2.564 1.00 64.19 131 SER A N 1
ATOM 1083 C CA . SER A 1 131 ? 5.922 -7.674 2.110 1.00 64.19 131 SER A CA 1
ATOM 1084 C C . SER A 1 131 ? 6.820 -8.196 3.234 1.00 64.19 131 SER A C 1
ATOM 1086 O O . SER A 1 131 ? 7.637 -9.074 2.989 1.00 64.19 131 SER A O 1
ATOM 1088 N N . ASP A 1 132 ? 6.630 -7.705 4.458 1.00 67.19 132 ASP A N 1
ATOM 1089 C CA . ASP A 1 132 ? 7.396 -8.136 5.629 1.00 67.19 132 ASP A CA 1
ATOM 1090 C C . ASP A 1 132 ? 6.814 -9.439 6.199 1.00 67.19 132 ASP A C 1
ATOM 1092 O O . ASP A 1 132 ? 7.546 -10.372 6.522 1.00 67.19 132 ASP A O 1
ATOM 1096 N N . GLY A 1 133 ? 5.481 -9.549 6.223 1.00 69.88 133 GLY A N 1
ATOM 1097 C CA . GLY A 1 133 ? 4.769 -10.713 6.757 1.00 69.88 133 GLY A CA 1
ATOM 1098 C C . GLY A 1 133 ? 4.846 -11.984 5.900 1.00 69.88 133 GLY A C 1
ATOM 1099 O O . GLY A 1 133 ? 4.568 -13.065 6.410 1.00 69.88 133 GLY A O 1
ATOM 1100 N N . VAL A 1 134 ? 5.215 -11.894 4.613 1.00 75.69 134 VAL A N 1
ATOM 1101 C CA . VAL A 1 134 ? 5.429 -13.084 3.754 1.00 75.69 134 VAL A CA 1
ATOM 1102 C C . VAL A 1 134 ? 6.798 -13.743 3.952 1.00 75.69 134 VAL A C 1
ATOM 1104 O O . VAL A 1 134 ? 7.007 -14.848 3.453 1.00 75.69 134 VAL A O 1
ATOM 1107 N N . GLY A 1 135 ? 7.706 -13.091 4.683 1.00 75.38 135 GLY A N 1
ATOM 1108 C CA . GLY A 1 135 ? 9.067 -13.555 4.935 1.00 75.38 135 GLY A CA 1
ATOM 1109 C C . GLY A 1 135 ? 10.113 -12.726 4.190 1.00 75.38 135 GLY A C 1
ATOM 1110 O O . GLY A 1 135 ? 10.020 -12.505 2.983 1.00 75.38 135 GLY A O 1
ATOM 1111 N N . TYR A 1 136 ? 11.144 -12.294 4.919 1.00 68.25 136 TYR A N 1
ATOM 1112 C CA . TYR A 1 136 ? 12.161 -11.366 4.412 1.00 68.25 136 TYR A CA 1
ATOM 1113 C C . TYR A 1 136 ? 12.960 -11.906 3.219 1.00 68.25 136 TYR A C 1
ATOM 1115 O O . TYR A 1 136 ? 13.269 -11.148 2.301 1.00 68.25 136 TYR A O 1
ATOM 1123 N N . SER A 1 137 ? 13.193 -13.221 3.170 1.00 82.00 137 SER A N 1
ATOM 1124 C CA . SER A 1 137 ? 13.902 -13.877 2.064 1.00 82.00 137 SER A CA 1
ATOM 1125 C C . SER A 1 137 ? 13.217 -13.704 0.707 1.00 82.00 137 SER A C 1
ATOM 1127 O O . SER A 1 137 ? 13.871 -13.827 -0.325 1.00 82.00 137 SER A O 1
ATOM 1129 N N . TRP A 1 138 ? 11.915 -13.395 0.680 1.00 83.88 138 TRP A N 1
ATOM 1130 C CA . TRP A 1 138 ? 11.199 -13.147 -0.567 1.00 83.88 138 TRP A CA 1
ATOM 1131 C C . TRP A 1 138 ? 11.663 -11.857 -1.254 1.00 83.88 138 TRP A C 1
ATOM 1133 O O . TRP A 1 138 ? 11.880 -11.850 -2.463 1.00 83.88 138 TRP A O 1
ATOM 1143 N N . ILE A 1 139 ? 11.824 -10.769 -0.493 1.00 82.75 139 ILE A N 1
ATOM 1144 C CA . ILE A 1 139 ? 12.286 -9.481 -1.035 1.00 82.75 139 ILE A CA 1
ATOM 1145 C C . ILE A 1 139 ? 13.750 -9.593 -1.456 1.00 82.75 139 ILE A C 1
ATOM 1147 O O . ILE A 1 139 ? 14.116 -9.122 -2.531 1.00 82.75 139 ILE A O 1
ATOM 1151 N N . ASP A 1 140 ? 14.574 -10.239 -0.634 1.00 85.12 140 ASP A N 1
ATOM 1152 C CA . ASP A 1 140 ? 15.995 -10.406 -0.937 1.00 85.12 140 ASP A CA 1
ATOM 1153 C C . ASP A 1 140 ? 16.187 -11.258 -2.200 1.00 85.12 140 ASP A C 1
ATOM 1155 O O . ASP A 1 140 ? 16.904 -10.847 -3.108 1.00 85.12 140 ASP A O 1
ATOM 1159 N N . GLY A 1 141 ? 15.418 -12.341 -2.358 1.00 90.50 141 GLY A N 1
ATOM 1160 C CA . GLY A 1 141 ? 15.429 -13.139 -3.586 1.00 90.50 141 GLY A CA 1
ATOM 1161 C C . GLY A 1 141 ? 15.012 -12.360 -4.843 1.00 90.50 141 GLY A C 1
ATOM 1162 O O . GLY A 1 141 ? 15.558 -12.598 -5.919 1.00 90.50 141 GLY A O 1
ATOM 1163 N N . LEU A 1 142 ? 14.084 -11.399 -4.736 1.00 91.06 142 LEU A N 1
ATOM 1164 C CA . LEU A 1 142 ? 13.727 -10.518 -5.861 1.00 91.06 142 LEU A CA 1
ATOM 1165 C C . LEU A 1 142 ? 14.871 -9.567 -6.231 1.00 91.06 142 LEU A C 1
ATOM 1167 O O . LEU A 1 142 ? 15.123 -9.350 -7.420 1.00 91.06 142 LEU A O 1
ATOM 1171 N N . LYS A 1 143 ? 15.573 -9.020 -5.232 1.00 90.50 143 LYS A N 1
ATOM 1172 C CA . LYS A 1 143 ? 16.750 -8.168 -5.450 1.00 90.50 143 LYS A CA 1
ATOM 1173 C C . LYS A 1 143 ? 17.883 -8.953 -6.100 1.00 90.50 143 LYS A C 1
ATOM 1175 O O . LYS A 1 143 ? 18.447 -8.475 -7.081 1.00 90.50 143 LYS A O 1
ATOM 1180 N N . ASP A 1 144 ? 18.169 -10.153 -5.603 1.00 94.06 144 ASP A N 1
ATOM 1181 C CA . ASP A 1 144 ? 19.205 -11.035 -6.146 1.00 94.06 144 ASP A CA 1
ATOM 1182 C C . ASP A 1 144 ? 18.899 -11.408 -7.599 1.00 94.06 144 ASP A C 1
ATOM 1184 O O . ASP A 1 144 ? 19.727 -11.193 -8.485 1.00 94.06 144 ASP A O 1
ATOM 1188 N N . HIS A 1 145 ? 17.661 -11.823 -7.880 1.00 96.25 145 HIS A N 1
ATOM 1189 C CA . HIS A 1 145 ? 17.219 -12.117 -9.245 1.00 96.25 145 HIS A CA 1
ATOM 1190 C C . HIS A 1 145 ? 17.356 -10.901 -10.171 1.00 96.25 145 HIS A C 1
ATOM 1192 O O . HIS A 1 145 ? 17.811 -11.022 -11.309 1.00 96.25 145 HIS A O 1
ATOM 1198 N N . ALA A 1 146 ? 17.001 -9.701 -9.703 1.00 97.12 146 ALA A N 1
ATOM 1199 C CA . ALA A 1 146 ? 17.186 -8.482 -10.486 1.00 97.12 146 ALA A CA 1
ATOM 1200 C C . ALA A 1 146 ? 18.672 -8.141 -10.709 1.00 97.12 146 ALA A C 1
ATOM 1202 O O . ALA A 1 146 ? 19.027 -7.673 -11.792 1.00 97.12 146 ALA A O 1
ATOM 1203 N N . ASN A 1 147 ? 19.538 -8.398 -9.724 1.00 96.38 147 ASN A N 1
ATOM 1204 C CA . ASN A 1 147 ? 20.985 -8.187 -9.823 1.00 96.38 147 ASN A CA 1
ATOM 1205 C C . ASN A 1 147 ? 21.641 -9.084 -10.878 1.00 96.38 147 ASN A C 1
ATOM 1207 O O . ASN A 1 147 ? 22.572 -8.640 -11.548 1.00 96.38 147 ASN A O 1
ATOM 1211 N N . GLU A 1 148 ? 21.132 -10.302 -11.067 1.00 97.75 148 GLU A N 1
ATOM 1212 C CA . GLU A 1 148 ? 21.593 -11.217 -12.120 1.00 97.75 148 GLU A CA 1
ATOM 1213 C C . GLU A 1 148 ? 21.202 -10.750 -13.532 1.00 97.75 148 GLU A C 1
ATOM 1215 O O . GLU A 1 148 ? 21.898 -11.047 -14.502 1.00 97.75 148 GLU A O 1
ATOM 1220 N N . HIS A 1 149 ? 20.100 -10.003 -13.664 1.00 97.56 149 HIS A N 1
ATOM 1221 C CA . HIS A 1 149 ? 19.522 -9.637 -14.964 1.00 97.56 149 HIS A CA 1
ATOM 1222 C C . HIS A 1 149 ? 19.767 -8.182 -15.383 1.00 97.56 149 HIS A C 1
ATOM 1224 O O . HIS A 1 149 ? 19.579 -7.846 -16.554 1.00 97.56 149 HIS A O 1
ATOM 1230 N N . VAL A 1 150 ? 20.150 -7.306 -14.453 1.00 98.06 150 VAL A N 1
ATOM 1231 C CA . VAL A 1 150 ? 20.379 -5.880 -14.715 1.00 98.06 150 VAL A CA 1
ATOM 1232 C C . VAL A 1 150 ? 21.787 -5.500 -14.273 1.00 98.06 150 VAL A C 1
ATOM 1234 O O . VAL A 1 150 ? 22.102 -5.464 -13.083 1.00 98.06 150 VAL A O 1
ATOM 1237 N N . SER A 1 151 ? 22.643 -5.172 -15.240 1.00 97.88 151 SER A N 1
ATOM 1238 C CA . SER A 1 151 ? 24.009 -4.722 -14.959 1.00 97.88 151 SER A CA 1
ATOM 1239 C C . SER A 1 151 ? 24.051 -3.272 -14.468 1.00 97.88 151 SER A C 1
ATOM 1241 O O . SER A 1 151 ? 23.132 -2.484 -14.705 1.00 97.88 151 SER A O 1
ATOM 1243 N N . ASP A 1 152 ? 25.154 -2.883 -13.825 1.00 97.81 152 ASP A N 1
ATOM 1244 C CA . ASP A 1 152 ? 25.368 -1.487 -13.414 1.00 97.81 152 ASP A CA 1
ATOM 1245 C C . ASP A 1 152 ? 25.394 -0.549 -14.625 1.00 97.81 152 ASP A C 1
ATOM 1247 O O . ASP A 1 152 ? 24.861 0.555 -14.576 1.00 97.81 152 ASP A O 1
ATOM 1251 N N . THR A 1 153 ? 25.932 -1.008 -15.760 1.00 97.81 153 THR A N 1
ATOM 1252 C CA . THR A 1 153 ? 25.905 -0.254 -17.019 1.00 97.81 153 THR A CA 1
ATOM 1253 C C . THR A 1 153 ? 24.479 -0.019 -17.515 1.00 97.81 153 THR A C 1
ATOM 1255 O O . THR A 1 153 ? 24.186 1.072 -18.000 1.00 97.81 153 THR A O 1
ATOM 1258 N N . MET A 1 154 ? 23.579 -1.001 -17.392 1.00 97.69 154 MET A N 1
ATOM 1259 C CA . MET A 1 154 ? 22.167 -0.817 -17.755 1.00 97.69 154 MET A CA 1
ATOM 1260 C C . MET A 1 154 ? 21.504 0.232 -16.864 1.00 97.69 154 MET A C 1
ATOM 1262 O O . MET A 1 154 ? 20.828 1.122 -17.380 1.00 97.69 154 MET A O 1
ATOM 1266 N N . LEU A 1 155 ? 21.731 0.158 -15.547 1.00 97.44 155 LEU A N 1
ATOM 1267 C CA . LEU A 1 155 ? 21.158 1.107 -14.594 1.00 97.44 155 LEU A CA 1
ATOM 1268 C C . LEU A 1 155 ? 21.713 2.527 -14.792 1.00 97.44 155 LEU A C 1
ATOM 1270 O O . LEU A 1 155 ? 20.940 3.479 -14.843 1.00 97.44 155 LEU A O 1
ATOM 1274 N N . ASN A 1 156 ? 23.024 2.675 -14.997 1.00 97.38 156 ASN A N 1
ATOM 1275 C CA . ASN A 1 156 ? 23.662 3.973 -15.255 1.00 97.38 156 ASN A CA 1
ATOM 1276 C C . ASN A 1 156 ? 23.141 4.644 -16.534 1.00 97.38 156 ASN A C 1
ATOM 1278 O O . ASN A 1 156 ? 23.107 5.869 -16.618 1.00 97.38 156 ASN A O 1
ATOM 1282 N N . ASN A 1 157 ? 22.702 3.853 -17.516 1.00 97.12 157 ASN A N 1
ATOM 1283 C CA . ASN A 1 157 ? 22.111 4.350 -18.758 1.00 97.12 157 ASN A CA 1
ATOM 1284 C C . ASN A 1 157 ? 20.572 4.377 -18.736 1.00 97.12 157 ASN A C 1
ATOM 1286 O O . ASN A 1 157 ? 19.948 4.632 -19.769 1.00 97.12 157 ASN A O 1
ATOM 1290 N N . ALA A 1 158 ? 19.935 4.122 -17.587 1.00 96.75 158 ALA A N 1
ATOM 1291 C CA . ALA A 1 158 ? 18.485 3.971 -17.496 1.00 96.75 158 ALA A CA 1
ATOM 1292 C C . ALA A 1 158 ? 17.716 5.205 -17.976 1.00 96.75 158 ALA A C 1
ATOM 1294 O O . ALA A 1 158 ? 16.665 5.044 -18.582 1.00 96.75 158 ALA A O 1
ATOM 1295 N N . SER A 1 159 ? 18.238 6.417 -17.767 1.00 96.44 159 SER A N 1
ATOM 1296 C CA . SER A 1 159 ? 17.598 7.665 -18.211 1.00 96.44 159 SER A CA 1
ATOM 1297 C C . SER A 1 159 ? 17.552 7.822 -19.733 1.00 96.44 159 SER A C 1
ATOM 1299 O O . SER A 1 159 ? 16.652 8.482 -20.245 1.00 96.44 159 SER A O 1
ATOM 1301 N N . PHE A 1 160 ? 18.482 7.204 -20.466 1.00 96.38 160 PHE A N 1
ATOM 1302 C CA . PHE A 1 160 ? 18.477 7.212 -21.930 1.00 96.38 160 PHE A CA 1
ATOM 1303 C C . PHE A 1 160 ? 17.480 6.200 -22.500 1.00 96.38 160 PHE A C 1
ATOM 1305 O O . PHE A 1 160 ? 16.857 6.457 -23.527 1.00 96.38 160 PHE A O 1
ATOM 1312 N N . VAL A 1 161 ? 17.323 5.055 -21.830 1.00 94.38 161 VAL A N 1
ATOM 1313 C CA . VAL A 1 161 ? 16.404 3.983 -22.249 1.00 94.38 161 VAL A CA 1
ATOM 1314 C C . VAL A 1 161 ? 14.966 4.293 -21.824 1.00 94.38 161 VAL A C 1
ATOM 1316 O O . VAL A 1 161 ? 14.028 4.148 -22.606 1.00 94.38 161 VAL A O 1
ATOM 1319 N N . TYR A 1 162 ? 14.795 4.756 -20.589 1.00 94.44 162 TYR A N 1
ATOM 1320 C CA . TYR A 1 162 ? 13.520 5.043 -19.944 1.00 94.44 162 TYR A CA 1
ATOM 1321 C C . TYR A 1 162 ? 13.515 6.490 -19.420 1.00 94.44 162 TYR A C 1
ATOM 1323 O O . TYR A 1 162 ? 13.634 6.696 -18.214 1.00 94.44 162 TYR A O 1
ATOM 1331 N N . PRO A 1 163 ? 13.371 7.503 -20.296 1.00 91.88 163 PRO A N 1
ATOM 1332 C CA . PRO A 1 163 ? 13.413 8.913 -19.887 1.00 91.88 163 PRO A CA 1
ATOM 1333 C C . PRO A 1 163 ? 12.232 9.320 -18.993 1.00 91.88 163 PRO A C 1
ATOM 1335 O O . PRO A 1 163 ? 12.343 10.231 -18.177 1.00 91.88 163 PRO A O 1
ATOM 1338 N N . GLU A 1 164 ? 11.094 8.641 -19.135 1.00 90.38 164 GLU A N 1
ATOM 1339 C CA . GLU A 1 164 ? 9.917 8.819 -18.286 1.00 90.38 164 GLU A CA 1
ATOM 1340 C C . GLU A 1 164 ? 9.909 7.771 -17.172 1.00 90.38 164 GLU A C 1
ATOM 1342 O O . GLU A 1 164 ? 10.011 6.569 -17.455 1.00 90.38 164 GLU A O 1
ATOM 1347 N N . ASN A 1 165 ? 9.717 8.208 -15.921 1.00 91.25 165 ASN A N 1
ATOM 1348 C CA . ASN A 1 165 ? 9.736 7.349 -14.732 1.00 91.25 165 ASN A CA 1
ATOM 1349 C C . ASN A 1 165 ? 10.977 6.445 -14.698 1.00 91.25 165 ASN A C 1
ATOM 1351 O O . ASN A 1 165 ? 10.865 5.216 -14.637 1.00 91.25 165 ASN A O 1
ATOM 1355 N N . THR A 1 166 ? 12.152 7.069 -14.800 1.00 94.56 166 THR A N 1
ATOM 1356 C CA . THR A 1 166 ? 13.447 6.388 -14.811 1.00 94.56 166 THR A CA 1
ATOM 1357 C C . THR A 1 166 ? 13.598 5.489 -13.580 1.00 94.56 166 THR A C 1
ATOM 1359 O O . THR A 1 166 ? 13.440 5.971 -12.456 1.00 94.56 166 THR A O 1
ATOM 1362 N N . PRO A 1 167 ? 13.904 4.192 -13.745 1.00 94.06 167 PRO A N 1
ATOM 1363 C CA . PRO A 1 167 ? 14.150 3.311 -12.613 1.00 94.06 167 PRO A CA 1
ATOM 1364 C C . PRO A 1 167 ? 15.480 3.658 -11.930 1.00 94.06 167 PRO A C 1
ATOM 1366 O O . PRO A 1 167 ? 16.514 3.746 -12.587 1.00 94.06 167 PRO A O 1
ATOM 1369 N N . PHE A 1 168 ? 15.455 3.801 -10.603 1.00 92.44 168 PHE A N 1
ATOM 1370 C CA . PHE A 1 168 ? 16.641 4.105 -9.784 1.00 92.44 168 PHE A CA 1
ATOM 1371 C C . PHE A 1 168 ? 17.266 2.869 -9.121 1.00 92.44 168 PHE A C 1
ATOM 1373 O O . PHE A 1 168 ? 18.318 2.963 -8.498 1.00 92.44 168 PHE A O 1
ATOM 1380 N N . THR A 1 169 ? 16.631 1.704 -9.253 1.00 93.50 169 THR A N 1
ATOM 1381 C CA . THR A 1 169 ? 17.132 0.428 -8.732 1.00 93.50 169 THR A CA 1
ATOM 1382 C C . THR A 1 169 ? 17.099 -0.636 -9.822 1.00 93.50 169 THR A C 1
ATOM 1384 O O . THR A 1 169 ? 16.285 -0.570 -10.749 1.00 93.50 169 THR A O 1
ATOM 1387 N N . LYS A 1 170 ? 17.963 -1.650 -9.703 1.00 96.38 170 LYS A N 1
ATOM 1388 C CA . LYS A 1 170 ? 17.977 -2.806 -10.613 1.00 96.38 170 LYS A CA 1
ATOM 1389 C C . LYS A 1 170 ? 16.645 -3.552 -10.614 1.00 96.38 170 LYS A C 1
ATOM 1391 O O . LYS A 1 170 ? 16.153 -3.920 -11.674 1.00 96.38 170 LYS A O 1
ATOM 1396 N N . GLU A 1 171 ? 16.017 -3.686 -9.449 1.00 95.25 171 GLU A N 1
ATOM 1397 C CA . GLU A 1 171 ? 14.684 -4.275 -9.308 1.00 95.25 171 GLU A CA 1
ATOM 1398 C C . GLU A 1 171 ? 13.623 -3.490 -10.101 1.00 95.25 171 GLU A C 1
ATOM 1400 O O . GLU A 1 171 ? 12.910 -4.064 -10.927 1.00 95.25 171 GLU A O 1
ATOM 1405 N N . ALA A 1 172 ? 13.572 -2.160 -9.945 1.00 94.69 172 ALA A N 1
ATOM 1406 C CA . ALA A 1 172 ? 12.650 -1.316 -10.705 1.00 94.69 172 ALA A CA 1
ATOM 1407 C C . ALA A 1 172 ? 12.925 -1.379 -12.217 1.00 94.69 172 ALA A C 1
ATOM 1409 O O . ALA A 1 172 ? 11.987 -1.428 -13.016 1.00 94.69 172 ALA A O 1
ATOM 1410 N N . TYR A 1 173 ? 14.201 -1.422 -12.619 1.00 97.31 173 TYR A N 1
ATOM 1411 C CA . TYR A 1 173 ? 14.600 -1.574 -14.020 1.00 97.31 173 TYR A CA 1
ATOM 1412 C C . TYR A 1 173 ? 14.113 -2.910 -14.590 1.00 97.31 173 TYR A C 1
ATOM 1414 O O . TYR A 1 173 ? 13.580 -2.965 -15.703 1.00 97.31 173 TYR A O 1
ATOM 1422 N N . TYR A 1 174 ? 14.257 -3.989 -13.823 1.00 97.88 174 TYR A N 1
ATOM 1423 C CA . TYR A 1 174 ? 13.814 -5.319 -14.220 1.00 97.88 174 TYR A CA 1
ATOM 1424 C C . TYR A 1 174 ? 12.293 -5.365 -14.420 1.00 97.88 174 TYR A C 1
ATOM 1426 O O . TYR A 1 174 ? 11.817 -5.784 -15.480 1.00 97.88 174 TYR A O 1
ATOM 1434 N N . TYR A 1 175 ? 11.517 -4.831 -13.469 1.00 97.06 175 TYR A N 1
ATOM 1435 C CA . TYR A 1 175 ? 10.062 -4.710 -13.618 1.00 97.06 175 TYR A CA 1
ATOM 1436 C C . TYR A 1 175 ? 9.667 -3.850 -14.816 1.00 97.06 175 TYR A C 1
ATOM 1438 O O . TYR A 1 175 ? 8.766 -4.229 -15.567 1.00 97.06 175 TYR A O 1
ATOM 1446 N N . ARG A 1 176 ? 10.358 -2.726 -15.038 1.00 96.38 176 ARG A N 1
ATOM 1447 C CA . ARG A 1 176 ? 10.115 -1.848 -16.189 1.00 96.38 176 ARG A CA 1
ATOM 1448 C C . ARG A 1 176 ? 10.356 -2.569 -17.515 1.00 96.38 176 ARG A C 1
ATOM 1450 O O . ARG A 1 176 ? 9.541 -2.447 -18.426 1.00 96.38 176 ARG A O 1
ATOM 1457 N N . THR A 1 177 ? 11.410 -3.378 -17.587 1.00 96.94 177 THR A N 1
ATOM 1458 C CA . THR A 1 177 ? 11.743 -4.193 -18.766 1.00 96.94 177 THR A CA 1
ATOM 1459 C C . THR A 1 177 ? 10.639 -5.211 -19.070 1.00 96.94 177 THR A C 1
ATOM 1461 O O . THR A 1 177 ? 10.210 -5.350 -20.216 1.00 96.94 177 THR A O 1
ATOM 1464 N N . ILE A 1 178 ? 10.115 -5.889 -18.044 1.00 97.88 178 ILE A N 1
ATOM 1465 C CA . ILE A 1 178 ? 8.978 -6.810 -18.199 1.00 97.88 178 ILE A CA 1
ATOM 1466 C C . ILE A 1 178 ? 7.719 -6.047 -18.623 1.00 97.88 178 ILE A C 1
ATOM 1468 O O . ILE A 1 178 ? 7.017 -6.482 -19.535 1.00 97.88 178 ILE A O 1
ATOM 1472 N N . PHE A 1 179 ? 7.431 -4.910 -17.987 1.00 97.44 179 PHE A N 1
ATOM 1473 C CA . PHE A 1 179 ? 6.259 -4.100 -18.302 1.00 97.44 179 PHE A CA 1
ATOM 1474 C C . PHE A 1 179 ? 6.254 -3.669 -19.771 1.00 97.44 179 PHE A C 1
ATOM 1476 O O . PHE A 1 179 ? 5.268 -3.912 -20.462 1.00 97.44 179 PHE A O 1
ATOM 1483 N N . GLU A 1 180 ? 7.351 -3.099 -20.278 1.00 96.00 180 GLU A N 1
ATOM 1484 C CA . GLU A 1 180 ? 7.418 -2.631 -21.669 1.00 96.00 180 GLU A CA 1
ATOM 1485 C C . GLU A 1 180 ? 7.420 -3.774 -22.691 1.00 96.00 180 GLU A C 1
ATOM 1487 O O . GLU A 1 180 ? 6.898 -3.597 -23.793 1.00 96.00 180 GLU A O 1
ATOM 1492 N N . LYS A 1 181 ? 7.887 -4.975 -22.315 1.00 97.12 181 LYS A N 1
ATOM 1493 C CA . LYS A 1 181 ? 7.736 -6.182 -23.146 1.00 97.12 181 LYS A CA 1
ATOM 1494 C C . LYS A 1 181 ? 6.264 -6.519 -23.414 1.00 97.12 181 LYS A C 1
ATOM 1496 O O . LYS A 1 181 ? 5.933 -6.942 -24.519 1.00 97.12 181 LYS A O 1
ATOM 1501 N N . PHE A 1 182 ? 5.385 -6.351 -22.425 1.00 97.88 182 PHE A N 1
ATOM 1502 C CA . PHE A 1 182 ? 3.945 -6.608 -22.579 1.00 97.88 182 PHE A CA 1
ATOM 1503 C C . PHE A 1 182 ? 3.158 -5.373 -23.042 1.00 97.88 182 PHE A C 1
ATOM 1505 O O . PHE A 1 182 ? 2.137 -5.509 -23.718 1.00 97.88 182 PHE A O 1
ATOM 1512 N N . PHE A 1 183 ? 3.626 -4.170 -22.704 1.00 97.25 183 PHE A N 1
ATOM 1513 C CA . PHE A 1 183 ? 2.934 -2.903 -22.933 1.00 97.25 183 PHE A CA 1
ATOM 1514 C C . PHE A 1 183 ? 3.868 -1.843 -23.555 1.00 97.25 183 PHE A C 1
ATOM 1516 O O . PHE A 1 183 ? 4.210 -0.855 -22.904 1.00 97.25 183 PHE A O 1
ATOM 1523 N N . PRO A 1 184 ? 4.253 -1.982 -24.837 1.00 95.31 184 PRO A N 1
ATOM 1524 C CA . PRO A 1 184 ? 5.296 -1.144 -25.450 1.00 95.31 184 PRO A CA 1
ATOM 1525 C C . PRO A 1 184 ? 4.871 0.314 -25.724 1.00 95.31 184 PRO A C 1
ATOM 1527 O O . PRO A 1 184 ? 5.698 1.189 -25.996 1.00 95.31 184 PRO A O 1
ATOM 1530 N N . LYS A 1 185 ? 3.567 0.610 -25.680 1.00 95.12 185 LYS A N 1
ATOM 1531 C CA . LYS A 1 185 ? 3.011 1.920 -26.056 1.00 95.12 185 LYS A CA 1
ATOM 1532 C C . LYS A 1 185 ? 3.176 2.955 -24.938 1.00 95.12 185 LYS A C 1
ATOM 1534 O O . LYS A 1 185 ? 2.903 2.651 -23.780 1.00 95.12 185 LYS A O 1
ATOM 1539 N N . ASN A 1 186 ? 3.484 4.204 -25.303 1.00 92.38 186 ASN A N 1
ATOM 1540 C CA . ASN A 1 186 ? 3.578 5.337 -24.362 1.00 92.38 186 ASN A CA 1
ATOM 1541 C C . ASN A 1 186 ? 2.324 5.471 -23.492 1.00 92.38 186 ASN A C 1
ATOM 1543 O O . ASN A 1 186 ? 2.429 5.608 -22.282 1.00 92.38 186 ASN A O 1
ATOM 1547 N N . ALA A 1 187 ? 1.138 5.325 -24.092 1.00 95.25 187 ALA A N 1
ATOM 1548 C CA . ALA A 1 187 ? -0.126 5.422 -23.367 1.00 95.25 187 ALA A CA 1
ATOM 1549 C C . ALA A 1 187 ? -0.214 4.454 -22.174 1.00 95.25 187 ALA A C 1
ATOM 1551 O O . ALA A 1 187 ? -0.790 4.813 -21.156 1.00 95.25 187 ALA A O 1
ATOM 1552 N N . ALA A 1 188 ? 0.372 3.253 -22.270 1.00 95.19 188 ALA A N 1
ATOM 1553 C CA . ALA A 1 188 ? 0.399 2.316 -21.151 1.00 95.19 188 ALA A CA 1
ATOM 1554 C C . ALA A 1 188 ? 1.371 2.772 -20.056 1.00 95.19 188 ALA A C 1
ATOM 1556 O O . ALA A 1 188 ? 1.031 2.710 -18.876 1.00 95.19 188 ALA A O 1
ATOM 1557 N N . ARG A 1 189 ? 2.546 3.288 -20.434 1.00 92.38 189 ARG A N 1
ATOM 1558 C CA . ARG A 1 189 ? 3.529 3.837 -19.486 1.00 92.38 189 ARG A CA 1
ATOM 1559 C C . ARG A 1 189 ? 2.946 4.981 -18.666 1.00 92.38 189 ARG A C 1
ATOM 1561 O O . ARG A 1 189 ? 3.094 4.981 -17.451 1.00 92.38 189 ARG A O 1
ATOM 1568 N N . SER A 1 190 ? 2.205 5.886 -19.307 1.00 92.19 190 SER A N 1
ATOM 1569 C CA . SER A 1 190 ? 1.571 7.030 -18.640 1.00 92.19 190 SER A CA 1
ATOM 1570 C C . SER A 1 190 ? 0.496 6.638 -17.617 1.00 92.19 190 SER A C 1
ATOM 1572 O O . SER A 1 190 ? 0.081 7.482 -16.829 1.00 92.19 190 SER A O 1
ATOM 1574 N N . THR A 1 191 ? 0.036 5.378 -17.603 1.00 94.06 191 THR A N 1
ATOM 1575 C CA . THR A 1 191 ? -0.889 4.886 -16.563 1.00 94.06 191 THR A CA 1
ATOM 1576 C C . THR A 1 191 ? -0.192 4.483 -15.265 1.00 94.06 191 THR A C 1
ATOM 1578 O O . THR A 1 191 ? -0.864 4.311 -14.250 1.00 94.06 191 THR A O 1
ATOM 1581 N N . VAL A 1 192 ? 1.136 4.320 -15.280 1.00 94.06 192 VAL A N 1
ATOM 1582 C CA . VAL A 1 192 ? 1.916 3.986 -14.086 1.00 94.06 192 VAL A CA 1
ATOM 1583 C C . VAL A 1 192 ? 2.319 5.295 -13.402 1.00 94.06 192 VAL A C 1
ATOM 1585 O O . VAL A 1 192 ? 3.064 6.076 -14.001 1.00 94.06 192 VAL A O 1
ATOM 1588 N N . PRO A 1 193 ? 1.838 5.570 -12.175 1.00 91.12 193 PRO A N 1
ATOM 1589 C CA . PRO A 1 193 ? 2.176 6.805 -11.485 1.00 91.12 193 PRO A CA 1
ATOM 1590 C C . PRO A 1 193 ? 3.683 6.875 -11.222 1.00 91.12 193 PRO A C 1
ATOM 1592 O O . PRO A 1 193 ? 4.304 5.898 -10.806 1.00 91.12 193 PRO A O 1
ATOM 1595 N N . GLY A 1 194 ? 4.255 8.046 -11.484 1.00 85.44 194 GLY A N 1
ATOM 1596 C CA . GLY A 1 194 ? 5.631 8.383 -11.140 1.00 85.44 194 GLY A CA 1
ATOM 1597 C C . GLY A 1 194 ? 5.718 9.286 -9.916 1.00 85.44 194 GLY A C 1
ATOM 1598 O O . GLY A 1 194 ? 4.704 9.751 -9.395 1.00 85.44 194 GLY A O 1
ATOM 1599 N N . GLY A 1 195 ? 6.949 9.593 -9.513 1.00 79.44 195 GLY A N 1
ATOM 1600 C CA . GLY A 1 195 ? 7.247 10.529 -8.431 1.00 79.44 195 GLY A CA 1
ATOM 1601 C C . GLY A 1 195 ? 7.768 9.856 -7.157 1.00 79.44 195 GLY A C 1
ATOM 1602 O O . GLY A 1 195 ? 7.826 8.628 -7.073 1.00 79.44 195 GLY A O 1
ATOM 1603 N N . PRO A 1 196 ? 8.196 10.662 -6.172 1.00 71.12 196 PRO A N 1
ATOM 1604 C CA . PRO A 1 196 ? 8.740 10.152 -4.923 1.00 71.12 196 PRO A CA 1
ATOM 1605 C C . PRO A 1 196 ? 7.646 9.481 -4.083 1.00 71.12 196 PRO A C 1
ATOM 1607 O O . PRO A 1 196 ? 6.573 10.043 -3.863 1.00 71.12 196 PRO A O 1
ATOM 1610 N N . SER A 1 197 ? 7.944 8.280 -3.595 1.00 69.06 197 SER A N 1
ATOM 1611 C CA . SER A 1 197 ? 7.103 7.500 -2.687 1.00 69.06 197 SER A CA 1
ATOM 1612 C C . SER A 1 197 ? 8.011 6.618 -1.834 1.00 69.06 197 SER A C 1
ATOM 1614 O O . SER A 1 197 ? 8.884 5.944 -2.378 1.00 69.06 197 SER A O 1
ATOM 1616 N N . VAL A 1 198 ? 7.786 6.590 -0.519 1.00 63.25 198 VAL A N 1
ATOM 1617 C CA . VAL A 1 198 ? 8.528 5.742 0.429 1.00 63.25 198 VAL A CA 1
ATOM 1618 C C . VAL A 1 198 ? 7.531 4.919 1.237 1.00 63.25 198 VAL A C 1
ATOM 1620 O O . VAL A 1 198 ? 6.604 5.476 1.811 1.00 63.25 198 VAL A O 1
ATOM 1623 N N . ALA A 1 199 ? 7.683 3.593 1.258 1.00 64.44 199 ALA A N 1
ATOM 1624 C CA . ALA A 1 199 ? 6.820 2.651 1.984 1.00 64.44 199 ALA A CA 1
ATOM 1625 C C . ALA A 1 199 ? 5.311 3.006 1.981 1.00 64.44 199 ALA A C 1
ATOM 1627 O O . ALA A 1 199 ? 4.657 3.083 3.023 1.00 64.44 199 ALA A O 1
ATOM 1628 N N . CYS A 1 200 ? 4.758 3.217 0.781 1.00 71.69 200 CYS A N 1
ATOM 1629 C CA . CYS A 1 200 ? 3.357 3.577 0.520 1.00 71.69 200 CYS A CA 1
ATOM 1630 C C . CYS A 1 200 ? 2.927 5.012 0.895 1.00 71.69 200 CYS A C 1
ATOM 1632 O O . CYS A 1 200 ? 1.730 5.306 0.779 1.00 71.69 200 CYS A O 1
ATOM 1634 N N . SER A 1 201 ? 3.840 5.892 1.317 1.00 74.19 201 SER A N 1
ATOM 1635 C CA . SER A 1 201 ? 3.546 7.288 1.659 1.00 74.19 201 SER A CA 1
ATOM 1636 C C . SER A 1 201 ? 3.386 8.176 0.424 1.00 74.19 201 SER A C 1
ATOM 1638 O O . SER A 1 201 ? 3.994 7.941 -0.623 1.00 74.19 201 SER A O 1
ATOM 1640 N N . SER A 1 202 ? 2.576 9.232 0.538 1.00 80.38 202 SER A N 1
ATOM 1641 C CA . SER A 1 202 ? 2.568 10.286 -0.479 1.00 80.38 202 SER A CA 1
ATOM 1642 C C . SER A 1 202 ? 3.824 11.159 -0.385 1.00 80.38 202 SER A C 1
ATOM 1644 O O . SER A 1 202 ? 4.449 11.254 0.673 1.00 80.38 202 SER A O 1
ATOM 1646 N N . ALA A 1 203 ? 4.144 11.880 -1.463 1.00 81.81 203 ALA A N 1
ATOM 1647 C CA . ALA A 1 203 ? 5.215 12.879 -1.463 1.00 81.81 203 ALA A CA 1
ATOM 1648 C C . ALA A 1 203 ? 5.076 13.894 -0.311 1.00 81.81 203 ALA A C 1
ATOM 1650 O O . ALA A 1 203 ? 6.071 14.288 0.283 1.00 81.81 203 ALA A O 1
ATOM 1651 N N . LYS A 1 204 ? 3.839 14.252 0.064 1.00 83.81 204 LYS A N 1
ATOM 1652 C CA . LYS A 1 204 ? 3.585 15.181 1.168 1.00 83.81 204 LYS A CA 1
ATOM 1653 C C . LYS A 1 204 ? 3.908 14.568 2.531 1.00 83.81 204 LYS A C 1
ATOM 1655 O O . LYS A 1 204 ? 4.434 15.257 3.394 1.00 83.81 204 LYS A O 1
ATOM 1660 N N . ALA A 1 205 ? 3.628 13.280 2.719 1.00 81.06 205 ALA A N 1
ATOM 1661 C CA . ALA A 1 205 ? 3.973 12.573 3.951 1.00 81.06 205 ALA A CA 1
ATOM 1662 C C . ALA A 1 205 ? 5.485 12.333 4.093 1.00 81.06 205 ALA A C 1
ATOM 1664 O O . ALA A 1 205 ? 5.988 12.238 5.208 1.00 81.06 205 ALA A O 1
ATOM 1665 N N . VAL A 1 206 ? 6.232 12.293 2.983 1.00 79.88 206 VAL A N 1
ATOM 1666 C CA . VAL A 1 206 ? 7.705 12.256 3.017 1.00 79.88 206 VAL A CA 1
ATOM 1667 C C . VAL A 1 206 ? 8.292 13.522 3.664 1.00 79.88 206 VAL A C 1
ATOM 1669 O O . VAL A 1 206 ? 9.355 13.457 4.273 1.00 79.88 206 VAL A O 1
ATOM 1672 N N . GLU A 1 207 ? 7.594 14.660 3.599 1.00 84.12 207 GLU A N 1
ATOM 1673 C CA . GLU A 1 207 ? 8.029 15.919 4.224 1.00 84.12 207 GLU A CA 1
ATOM 1674 C C . GLU A 1 207 ? 7.883 15.927 5.757 1.00 84.12 207 GLU A C 1
ATOM 1676 O O . GLU A 1 207 ? 8.429 16.814 6.410 1.00 84.12 207 GLU A O 1
ATOM 1681 N N . TRP A 1 208 ? 7.153 14.973 6.347 1.00 84.75 208 TRP A N 1
ATOM 1682 C CA . TRP A 1 208 ? 6.891 14.953 7.791 1.00 84.75 208 TRP A CA 1
ATOM 1683 C C . TRP A 1 208 ? 8.116 14.579 8.631 1.00 84.75 208 TRP A C 1
ATOM 1685 O O . TRP A 1 208 ? 8.197 14.961 9.796 1.00 84.75 208 TRP A O 1
ATOM 1695 N N . ASP A 1 209 ? 9.073 13.846 8.059 1.00 79.25 209 ASP A N 1
ATOM 1696 C CA . ASP A 1 209 ? 10.282 13.416 8.760 1.00 79.25 209 ASP A CA 1
ATOM 1697 C C . ASP A 1 209 ? 11.480 13.382 7.793 1.00 79.25 209 ASP A C 1
ATOM 1699 O O . ASP A 1 209 ? 11.516 12.642 6.808 1.00 79.25 209 ASP A O 1
ATOM 1703 N N . ALA A 1 210 ? 12.486 14.214 8.075 1.00 74.25 210 ALA A N 1
ATOM 1704 C CA . ALA A 1 210 ? 13.665 14.365 7.222 1.00 74.25 210 ALA A CA 1
ATOM 1705 C C . ALA A 1 210 ? 14.614 13.150 7.242 1.00 74.25 210 ALA A C 1
ATOM 1707 O O . ALA A 1 210 ? 15.483 13.046 6.373 1.00 74.25 210 ALA A O 1
ATOM 1708 N N . ALA A 1 211 ? 14.498 12.256 8.231 1.00 69.62 211 ALA A N 1
ATOM 1709 C CA . ALA A 1 211 ? 15.237 10.996 8.252 1.00 69.62 211 ALA A CA 1
ATOM 1710 C C . ALA A 1 211 ? 14.521 9.944 7.392 1.00 69.62 211 ALA A C 1
ATOM 1712 O O . ALA A 1 211 ? 15.170 9.233 6.625 1.00 69.62 211 ALA A O 1
ATOM 1713 N N . TRP A 1 212 ? 13.187 9.915 7.442 1.00 64.81 212 TRP A N 1
ATOM 1714 C CA . TRP A 1 212 ? 12.350 9.063 6.596 1.00 64.81 212 TRP A CA 1
ATOM 1715 C C . TRP A 1 212 ? 12.523 9.365 5.104 1.00 64.81 212 TRP A C 1
ATOM 1717 O O . TRP A 1 212 ? 12.643 8.443 4.301 1.00 64.81 212 TRP A O 1
ATOM 1727 N N . SER A 1 213 ? 12.634 10.641 4.720 1.00 62.69 213 SER A N 1
ATOM 1728 C CA . SER A 1 213 ? 12.836 11.031 3.315 1.00 62.69 213 SER A CA 1
ATOM 1729 C C . SER A 1 213 ? 14.133 10.518 2.683 1.00 62.69 213 SER A C 1
ATOM 1731 O O . SER A 1 213 ? 14.247 10.486 1.457 1.00 62.69 213 SER A O 1
ATOM 1733 N N . LYS A 1 214 ? 15.098 10.086 3.502 1.00 65.31 214 LYS A N 1
ATOM 1734 C CA . LYS A 1 214 ? 16.383 9.535 3.054 1.00 65.31 214 LYS A CA 1
ATOM 1735 C C . LYS A 1 214 ? 16.390 8.007 2.968 1.00 65.31 214 LYS A C 1
ATOM 1737 O O . LYS A 1 214 ? 17.333 7.448 2.413 1.00 65.31 214 LYS A O 1
ATOM 1742 N N . CYS A 1 215 ? 15.371 7.326 3.495 1.00 63.72 215 CYS A N 1
ATOM 1743 C CA . CYS A 1 215 ? 15.264 5.872 3.443 1.00 63.72 215 CYS A CA 1
ATOM 1744 C C . CYS A 1 215 ? 14.361 5.467 2.271 1.00 63.72 215 CYS A C 1
ATOM 1746 O O . CYS A 1 215 ? 13.156 5.656 2.324 1.00 63.72 215 CYS A O 1
ATOM 1748 N N . LEU A 1 216 ? 14.933 4.910 1.200 1.00 58.16 216 LEU A N 1
ATOM 1749 C CA . LEU A 1 216 ? 14.177 4.459 0.018 1.00 58.16 216 LEU A CA 1
ATOM 1750 C C . LEU A 1 216 ? 13.645 3.021 0.146 1.00 58.16 216 LEU A C 1
ATOM 1752 O O . LEU A 1 216 ? 13.222 2.432 -0.849 1.00 58.16 216 LEU A O 1
ATOM 1756 N N . ASP A 1 217 ? 13.691 2.426 1.340 1.00 61.88 217 ASP A N 1
ATOM 1757 C CA . ASP A 1 217 ? 13.189 1.071 1.546 1.00 61.88 217 ASP A CA 1
ATOM 1758 C C . ASP A 1 217 ? 11.648 1.059 1.462 1.00 61.88 217 ASP A C 1
ATOM 1760 O O . ASP A 1 217 ? 10.982 1.802 2.190 1.00 61.88 217 ASP A O 1
ATOM 1764 N N . PRO A 1 218 ? 11.043 0.245 0.574 1.00 57.75 218 PRO A N 1
ATOM 1765 C CA . PRO A 1 218 ? 9.593 0.110 0.505 1.00 57.75 218 PRO A CA 1
ATOM 1766 C C . PRO A 1 218 ? 8.984 -0.598 1.726 1.00 57.75 218 PRO A C 1
ATOM 1768 O O . PRO A 1 218 ? 7.761 -0.585 1.856 1.00 57.75 218 PRO A O 1
ATOM 1771 N N . SER A 1 219 ? 9.793 -1.228 2.589 1.00 59.72 219 SER A N 1
ATOM 1772 C CA . SER A 1 219 ? 9.327 -1.956 3.772 1.00 59.72 219 SER A CA 1
ATOM 1773 C C . SER A 1 219 ? 8.869 -1.038 4.909 1.00 59.72 219 SER A C 1
ATOM 1775 O O . SER A 1 219 ? 9.283 0.118 5.029 1.00 59.72 219 SER A O 1
ATOM 1777 N N . GLY A 1 220 ? 8.056 -1.575 5.828 1.00 57.22 220 GLY A N 1
ATOM 1778 C CA . GLY A 1 220 ? 7.676 -0.842 7.040 1.00 57.22 220 GLY A CA 1
ATOM 1779 C C . GLY A 1 220 ? 8.863 -0.546 7.960 1.00 57.22 220 GLY A C 1
ATOM 1780 O O . GLY A 1 220 ? 8.776 0.348 8.802 1.00 57.22 220 GLY A O 1
ATOM 1781 N N . ARG A 1 221 ? 9.982 -1.262 7.787 1.00 63.56 221 ARG A N 1
ATOM 1782 C CA . ARG A 1 221 ? 11.207 -1.116 8.588 1.00 63.56 221 ARG A CA 1
ATOM 1783 C C . ARG A 1 221 ? 11.997 0.142 8.267 1.00 63.56 221 ARG A C 1
ATOM 1785 O O . ARG A 1 221 ? 12.849 0.520 9.069 1.00 63.56 221 ARG A O 1
ATOM 1792 N N . ALA A 1 222 ? 11.661 0.834 7.178 1.00 57.66 222 ALA A N 1
ATOM 1793 C CA . ALA A 1 222 ? 12.137 2.189 6.926 1.00 57.66 222 ALA A CA 1
ATOM 1794 C C . ALA A 1 222 ? 11.808 3.145 8.097 1.00 57.66 222 ALA A C 1
ATOM 1796 O O . ALA A 1 222 ? 12.380 4.230 8.195 1.00 57.66 222 ALA A O 1
ATOM 1797 N N . ALA A 1 223 ? 10.880 2.764 8.998 1.00 57.47 223 ALA A N 1
ATOM 1798 C CA . ALA A 1 223 ? 10.304 3.653 10.009 1.00 57.47 223 ALA A CA 1
ATOM 1799 C C . ALA A 1 223 ? 11.170 3.588 11.253 1.00 57.47 223 ALA A C 1
ATOM 1801 O O . ALA A 1 223 ? 10.776 3.024 12.279 1.00 57.47 223 ALA A O 1
ATOM 1802 N N . VAL A 1 224 ? 12.387 4.115 11.121 1.00 58.38 224 VAL A N 1
ATOM 1803 C CA . VAL A 1 224 ? 13.403 4.090 12.171 1.00 58.38 224 VAL A CA 1
ATOM 1804 C C . VAL A 1 224 ? 12.830 4.712 13.450 1.00 58.38 224 VAL A C 1
ATOM 1806 O O . VAL A 1 224 ? 12.293 5.822 13.438 1.00 58.38 224 VAL A O 1
ATOM 1809 N N . GLY A 1 225 ? 12.896 3.956 14.549 1.00 58.59 225 GLY A N 1
ATOM 1810 C CA . GLY A 1 225 ? 12.347 4.339 15.856 1.00 58.59 225 GLY A CA 1
ATOM 1811 C C . GLY A 1 225 ? 10.841 4.103 16.049 1.00 58.59 225 GLY A C 1
ATOM 1812 O O . GLY A 1 225 ? 10.321 4.430 17.111 1.00 58.59 225 GLY A O 1
ATOM 1813 N N . VAL A 1 226 ? 10.133 3.543 15.059 1.00 64.38 226 VAL A N 1
ATOM 1814 C CA . VAL A 1 226 ? 8.694 3.216 15.143 1.00 64.38 226 VAL A CA 1
ATOM 1815 C C . VAL A 1 226 ? 8.447 1.714 15.010 1.00 64.38 226 VAL A C 1
ATOM 1817 O O . VAL A 1 226 ? 7.672 1.142 15.778 1.00 64.38 226 VAL A O 1
ATOM 1820 N N . HIS A 1 227 ? 9.094 1.054 14.047 1.00 65.50 227 HIS A N 1
ATOM 1821 C CA . HIS A 1 227 ? 8.973 -0.397 13.914 1.00 65.50 227 HIS A CA 1
ATOM 1822 C C . HIS A 1 227 ? 9.744 -1.086 15.045 1.00 65.50 227 HIS A C 1
ATOM 1824 O O . HIS A 1 227 ? 10.923 -0.811 15.255 1.00 65.50 227 HIS A O 1
ATOM 1830 N N . THR A 1 228 ? 9.119 -2.059 15.710 1.00 64.94 228 THR A N 1
ATOM 1831 C CA . THR A 1 228 ? 9.746 -2.905 16.755 1.00 64.94 228 THR A CA 1
ATOM 1832 C C . THR A 1 228 ? 10.949 -3.734 16.275 1.00 64.94 228 THR A C 1
ATOM 1834 O O . THR A 1 228 ? 11.638 -4.356 17.072 1.00 64.94 228 THR A O 1
ATOM 1837 N N . SER A 1 229 ? 11.221 -3.729 14.972 1.00 59.28 229 SER A N 1
ATOM 1838 C CA . SER A 1 229 ? 12.321 -4.430 14.298 1.00 59.28 229 SER A CA 1
ATOM 1839 C C . SER A 1 229 ? 12.912 -3.531 13.208 1.00 59.28 229 SER A C 1
ATOM 1841 O O . SER A 1 229 ? 13.268 -3.997 12.126 1.00 59.28 229 SER A O 1
ATOM 1843 N N . ALA A 1 230 ? 12.917 -2.216 13.454 1.00 58.53 230 ALA A N 1
ATOM 1844 C CA . ALA A 1 230 ? 13.562 -1.255 12.572 1.00 58.53 230 ALA A CA 1
ATOM 1845 C C . ALA A 1 230 ? 15.045 -1.609 12.389 1.00 58.53 230 ALA A C 1
ATOM 1847 O O . ALA A 1 230 ? 15.661 -2.199 13.278 1.00 58.53 230 ALA A O 1
ATOM 1848 N N . TYR A 1 231 ? 15.622 -1.222 11.251 1.00 51.19 231 TYR A N 1
ATOM 1849 C CA . TYR A 1 231 ? 17.068 -1.310 11.076 1.00 51.19 231 TYR A CA 1
ATOM 1850 C C . TYR A 1 231 ? 17.772 -0.511 12.177 1.00 51.19 231 TYR A C 1
ATOM 1852 O O . TYR A 1 231 ? 17.382 0.625 12.466 1.00 51.19 231 TYR A O 1
ATOM 1860 N N . GLU A 1 232 ? 18.801 -1.100 12.785 1.00 43.69 232 GLU A N 1
ATOM 1861 C CA . GLU A 1 232 ? 19.679 -0.368 13.692 1.00 43.69 232 GLU A CA 1
ATOM 1862 C C . GLU A 1 232 ? 20.298 0.801 12.924 1.00 43.69 232 GLU A C 1
ATOM 1864 O O . GLU A 1 232 ? 20.788 0.644 11.801 1.00 43.69 232 GLU A O 1
ATOM 1869 N N . SER A 1 233 ? 20.244 1.999 13.507 1.00 38.84 233 SER A N 1
ATOM 1870 C CA . SER A 1 233 ? 20.965 3.139 12.961 1.00 38.84 233 SER A CA 1
ATOM 1871 C C . SER A 1 233 ? 22.443 2.777 12.946 1.00 38.84 233 SER A C 1
ATOM 1873 O O . SER A 1 233 ? 23.042 2.638 14.011 1.00 38.84 233 SER A O 1
ATOM 1875 N N . THR A 1 234 ? 23.049 2.640 11.769 1.00 31.09 234 THR A N 1
ATOM 1876 C CA . THR A 1 234 ? 24.507 2.604 11.666 1.00 31.09 234 THR A CA 1
ATOM 1877 C C . THR A 1 234 ? 25.028 3.970 12.101 1.00 31.09 234 THR A C 1
ATOM 1879 O O . THR A 1 234 ? 25.125 4.897 11.296 1.00 31.09 234 THR A O 1
ATOM 1882 N N . SER A 1 235 ? 25.312 4.118 13.393 1.00 28.02 235 SER A N 1
ATOM 1883 C CA . SER A 1 235 ? 26.152 5.183 13.911 1.00 28.02 235 SER A CA 1
ATOM 1884 C C . SER A 1 235 ? 27.537 4.967 13.319 1.00 28.02 235 SER A C 1
ATOM 1886 O O . SER A 1 235 ? 28.254 4.036 13.679 1.00 28.02 235 SER A O 1
ATOM 1888 N N . SER A 1 236 ? 27.892 5.805 12.352 1.00 30.08 236 SER A N 1
ATOM 1889 C CA . SER A 1 236 ? 29.258 5.945 11.876 1.00 30.08 236 SER A CA 1
ATOM 1890 C C . SER A 1 236 ? 30.116 6.512 13.009 1.00 30.08 236 SER A C 1
ATOM 1892 O O . SER A 1 236 ? 30.320 7.722 13.088 1.00 30.08 236 SER A O 1
ATOM 1894 N N . GLU A 1 237 ? 30.606 5.655 13.898 1.00 25.70 237 GLU A N 1
ATOM 1895 C CA . GLU A 1 237 ? 31.718 5.996 14.778 1.00 25.70 237 GLU A CA 1
ATOM 1896 C C . GLU A 1 237 ? 33.017 5.610 14.078 1.00 25.70 237 GLU A C 1
ATOM 1898 O O . GLU A 1 237 ? 33.512 4.488 14.149 1.00 25.70 237 GLU A O 1
ATOM 1903 N N . ALA A 1 238 ? 33.559 6.582 13.350 1.00 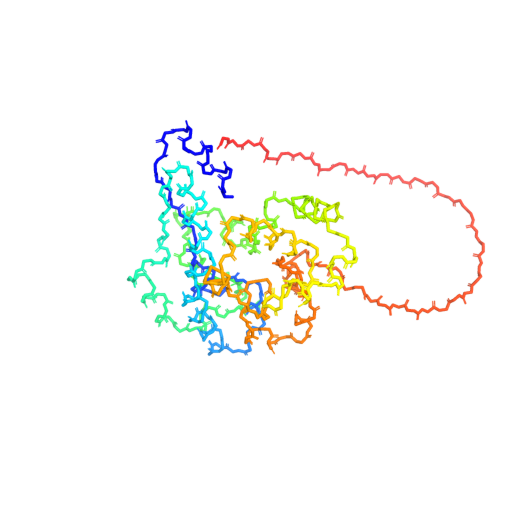29.25 238 ALA A N 1
ATOM 1904 C CA . ALA A 1 238 ? 34.981 6.627 13.087 1.00 29.25 238 ALA A CA 1
ATOM 1905 C C . ALA A 1 238 ? 35.678 7.068 14.383 1.00 29.25 238 ALA A C 1
ATOM 1907 O O . ALA A 1 238 ? 35.582 8.233 14.766 1.00 29.25 238 ALA A O 1
ATOM 1908 N N . SER A 1 239 ? 36.404 6.167 15.041 1.00 27.12 239 SER A N 1
ATOM 1909 C CA . SER A 1 239 ? 37.472 6.559 15.960 1.00 27.12 239 SER A CA 1
ATOM 1910 C C . SER A 1 239 ? 38.642 5.565 15.919 1.00 27.12 239 SER A C 1
ATOM 1912 O O . SER A 1 239 ? 38.504 4.369 16.138 1.00 27.12 239 SER A O 1
ATOM 1914 N N . ALA A 1 240 ? 39.776 6.135 15.509 1.00 27.92 240 ALA A N 1
ATOM 1915 C CA . ALA A 1 240 ? 41.174 5.831 15.803 1.00 27.92 240 ALA A CA 1
ATOM 1916 C C . ALA A 1 240 ? 41.616 4.381 16.099 1.00 27.92 240 ALA A C 1
ATOM 1918 O O . ALA A 1 240 ? 41.285 3.773 17.112 1.00 27.92 240 ALA A O 1
ATOM 1919 N N . GLN A 1 241 ? 42.539 3.919 15.250 1.00 24.92 241 GLN A N 1
ATOM 1920 C CA . GLN A 1 241 ? 43.556 2.922 15.576 1.00 24.92 241 GLN A CA 1
ATOM 1921 C C . GLN A 1 241 ? 44.312 3.290 16.864 1.00 24.92 241 GLN A C 1
ATOM 1923 O O . GLN A 1 241 ? 44.818 4.404 16.952 1.00 24.92 241 GLN A O 1
ATOM 1928 N N . GLU A 1 242 ? 44.509 2.321 17.765 1.00 26.67 242 GLU A N 1
ATOM 1929 C CA . GLU A 1 242 ? 45.831 1.998 18.326 1.00 26.67 242 GLU A CA 1
ATOM 1930 C C . GLU A 1 242 ? 45.846 0.624 19.042 1.00 26.67 242 GLU A C 1
ATOM 1932 O O . GLU A 1 242 ? 45.116 0.380 19.993 1.00 26.67 242 GLU A O 1
ATOM 1937 N N . ASN A 1 243 ? 46.684 -0.270 18.502 1.00 26.97 243 ASN A N 1
ATOM 1938 C CA . ASN A 1 243 ? 47.500 -1.344 19.099 1.00 26.97 243 ASN A CA 1
ATOM 1939 C C . ASN A 1 243 ? 47.076 -2.084 20.391 1.00 26.97 243 ASN A C 1
ATOM 1941 O O . ASN A 1 243 ? 47.021 -1.500 21.467 1.00 26.97 243 ASN A O 1
ATOM 1945 N N . GLY A 1 244 ? 47.082 -3.430 20.334 1.00 24.81 244 GLY A N 1
ATOM 1946 C CA . GLY A 1 244 ? 47.453 -4.256 21.500 1.00 24.81 244 GLY A CA 1
ATOM 1947 C C . GLY A 1 244 ? 46.874 -5.676 21.573 1.00 24.81 244 GLY A C 1
ATOM 1948 O O . GLY A 1 244 ? 45.731 -5.871 21.953 1.00 24.81 244 GLY A O 1
ATOM 1949 N N . PHE A 1 245 ? 47.714 -6.661 21.259 1.00 24.08 245 PHE A N 1
ATOM 1950 C CA . PHE A 1 245 ? 47.596 -8.120 21.437 1.00 24.08 245 PHE A CA 1
ATOM 1951 C C . PHE A 1 245 ? 46.894 -8.629 22.725 1.00 24.08 245 PHE A C 1
ATOM 1953 O O . PHE A 1 245 ? 47.226 -8.157 23.808 1.00 24.08 245 PHE A O 1
ATOM 1960 N N . SER A 1 246 ? 46.083 -9.702 22.633 1.00 25.41 246 SER A N 1
ATOM 1961 C CA . SER A 1 246 ? 46.101 -10.887 23.533 1.00 25.41 246 SER A CA 1
ATOM 1962 C C . SER A 1 246 ? 45.017 -11.924 23.161 1.00 25.41 246 SER A C 1
ATOM 1964 O O . SER A 1 246 ? 43.992 -11.600 22.574 1.00 25.41 246 SER A O 1
ATOM 1966 N N . VAL A 1 247 ? 45.285 -13.185 23.499 1.00 27.59 247 VAL A N 1
ATOM 1967 C CA . VAL A 1 247 ? 44.726 -14.448 22.997 1.00 27.59 247 VAL A CA 1
ATOM 1968 C C . VAL A 1 247 ? 43.955 -15.209 24.105 1.00 27.59 247 VAL A C 1
ATOM 1970 O O . VAL A 1 247 ? 44.314 -15.102 25.273 1.00 27.59 247 VAL A O 1
ATOM 1973 N N . ASN A 1 248 ? 43.000 -16.065 23.687 1.00 26.30 248 ASN A N 1
ATOM 1974 C CA . ASN A 1 248 ? 42.329 -17.203 24.373 1.00 26.30 248 ASN A CA 1
ATOM 1975 C C . ASN A 1 248 ? 41.098 -16.980 25.284 1.00 26.30 248 ASN A C 1
ATOM 1977 O O . ASN A 1 248 ? 41.150 -16.217 26.241 1.00 26.30 248 ASN A O 1
ATOM 1981 N N . GLY A 1 249 ? 40.053 -17.814 25.082 1.00 25.75 249 GLY A N 1
ATOM 1982 C CA . GLY A 1 249 ? 39.085 -18.172 26.143 1.00 25.75 249 GLY A CA 1
ATOM 1983 C C . GLY A 1 249 ? 37.661 -18.620 25.740 1.00 25.75 249 GLY A C 1
ATOM 1984 O O . GLY A 1 249 ? 36.730 -17.839 25.826 1.00 25.75 249 GLY A O 1
ATOM 1985 N N . ILE A 1 250 ? 37.533 -19.888 25.336 1.00 26.33 250 ILE A N 1
ATOM 1986 C CA . ILE A 1 250 ? 36.405 -20.865 25.323 1.00 26.33 250 ILE A CA 1
ATOM 1987 C C . ILE A 1 250 ? 35.065 -20.567 26.082 1.00 26.33 250 ILE A C 1
ATOM 1989 O O . ILE A 1 250 ? 35.093 -20.116 27.221 1.00 26.33 250 ILE A O 1
ATOM 1993 N N . SER A 1 251 ? 33.947 -21.087 25.499 1.00 25.44 251 SER A N 1
ATOM 1994 C CA . SER A 1 251 ? 32.695 -21.644 26.120 1.00 25.44 251 SER A CA 1
ATOM 1995 C C . SER A 1 251 ? 31.595 -20.656 26.575 1.00 25.44 251 SER A C 1
ATOM 1997 O O . SER A 1 251 ? 31.910 -19.649 27.182 1.00 25.44 251 SER A O 1
ATOM 1999 N N . GLU A 1 252 ? 30.271 -20.844 26.435 1.00 25.80 252 GLU A N 1
ATOM 2000 C CA . GLU A 1 252 ? 29.361 -21.916 25.985 1.00 25.80 252 GLU A CA 1
ATOM 2001 C C . GLU A 1 252 ? 27.919 -21.334 25.894 1.00 25.80 252 GLU A C 1
ATOM 2003 O O . GLU A 1 252 ? 27.634 -20.295 26.485 1.00 25.80 252 GLU A O 1
ATOM 2008 N N . LYS A 1 253 ? 27.000 -22.104 25.279 1.00 26.22 253 LYS A N 1
ATOM 2009 C CA . LYS A 1 253 ? 25.515 -22.070 25.370 1.00 26.22 253 LYS A CA 1
ATOM 2010 C C . LYS A 1 253 ? 24.743 -21.056 24.512 1.00 26.22 253 LYS A C 1
ATOM 2012 O O . LYS A 1 253 ? 24.305 -20.005 24.965 1.00 26.22 253 LYS A O 1
ATOM 2017 N N . LYS A 1 254 ? 24.396 -21.506 23.299 1.00 25.55 254 LYS A N 1
ATOM 2018 C CA . LYS A 1 254 ? 23.087 -21.226 22.688 1.00 25.55 254 LYS A CA 1
ATOM 2019 C C . LYS A 1 254 ? 22.116 -22.320 23.134 1.00 25.55 254 LYS A C 1
ATOM 2021 O O . LYS A 1 254 ? 22.403 -23.496 22.936 1.00 25.55 254 LYS A O 1
ATOM 2026 N N . VAL A 1 255 ? 21.012 -21.921 23.755 1.00 27.11 255 VAL A N 1
ATOM 2027 C CA . VAL A 1 255 ? 19.852 -22.782 24.003 1.00 27.11 255 VAL A CA 1
ATOM 2028 C C . VAL A 1 255 ? 18.794 -22.412 22.972 1.00 27.11 255 VAL A C 1
ATOM 2030 O O . VAL A 1 255 ? 18.461 -21.238 22.814 1.00 27.11 255 VAL A O 1
ATOM 2033 N N . ASP A 1 256 ? 18.337 -23.437 22.263 1.00 24.69 256 ASP A N 1
ATOM 2034 C CA . ASP A 1 256 ? 17.241 -23.434 21.305 1.00 24.69 256 ASP A CA 1
ATOM 2035 C C . ASP A 1 256 ? 15.933 -22.908 21.902 1.00 24.69 256 ASP A C 1
ATOM 2037 O O . ASP A 1 256 ? 15.524 -23.340 22.975 1.00 24.69 256 ASP A O 1
ATOM 2041 N N . TYR A 1 257 ? 15.239 -22.066 21.135 1.00 24.55 257 TYR A N 1
ATOM 2042 C CA . TYR A 1 257 ? 13.776 -22.024 21.081 1.00 24.55 257 TYR A CA 1
ATOM 2043 C C . TYR A 1 257 ? 13.361 -21.647 19.653 1.00 24.55 257 TYR A C 1
ATOM 2045 O O . TYR A 1 257 ? 13.118 -20.486 19.335 1.00 24.55 257 TYR A O 1
ATOM 2053 N N . PHE A 1 258 ? 13.309 -22.647 18.776 1.00 24.91 258 PHE A N 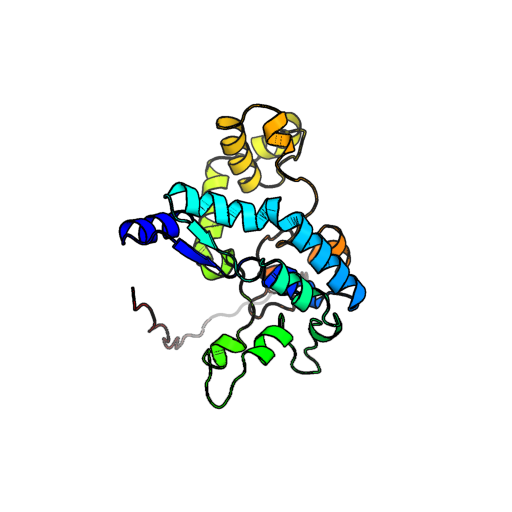1
ATOM 2054 C CA . PHE A 1 258 ? 12.575 -22.589 17.515 1.00 24.91 258 PHE A CA 1
ATOM 2055 C C . PHE A 1 258 ? 11.707 -23.839 17.440 1.00 24.91 258 PHE A C 1
ATOM 2057 O O . PHE A 1 258 ? 12.158 -24.884 16.990 1.00 24.91 258 PHE A O 1
ATOM 2064 N N . GLU A 1 259 ? 10.459 -23.737 17.889 1.00 22.95 259 GLU A N 1
ATOM 2065 C CA . GLU A 1 259 ? 9.423 -24.674 17.473 1.00 22.95 259 GLU A CA 1
ATOM 2066 C C . GLU A 1 259 ? 8.021 -24.092 17.684 1.00 22.95 259 GLU A C 1
ATOM 2068 O O . GLU A 1 259 ? 7.774 -23.338 18.621 1.00 22.95 259 GLU A O 1
ATOM 2073 N N . ALA A 1 260 ? 7.121 -24.519 16.796 1.00 23.12 260 ALA A N 1
ATOM 2074 C CA . ALA A 1 260 ? 5.665 -24.385 16.825 1.00 23.12 260 ALA A CA 1
ATOM 2075 C C . ALA A 1 260 ? 5.043 -23.051 16.362 1.00 23.12 260 ALA A C 1
ATOM 2077 O O . ALA A 1 260 ? 4.738 -22.167 17.153 1.00 23.12 260 ALA A O 1
ATOM 2078 N N . ALA A 1 261 ? 4.710 -22.980 15.065 1.00 24.44 261 ALA A N 1
ATOM 2079 C CA . ALA A 1 261 ? 3.305 -22.944 14.617 1.00 24.44 261 ALA A CA 1
ATOM 2080 C C . ALA A 1 261 ? 3.211 -22.905 13.076 1.00 24.44 261 ALA A C 1
ATOM 2082 O O . ALA A 1 261 ? 2.822 -21.909 12.473 1.00 24.44 261 ALA A O 1
ATOM 2083 N N . ALA A 1 262 ? 3.547 -24.025 12.433 1.00 23.56 262 ALA A N 1
ATOM 2084 C CA . ALA A 1 262 ? 3.129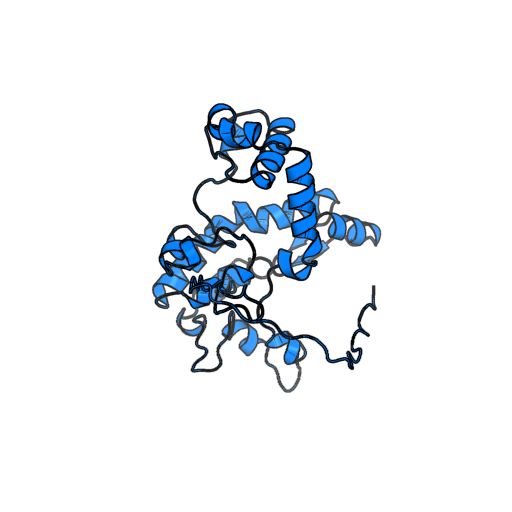 -24.330 11.067 1.00 23.56 262 ALA A CA 1
ATOM 2085 C C . ALA A 1 262 ? 2.080 -25.451 11.128 1.00 23.56 262 ALA A C 1
ATOM 2087 O O . ALA A 1 262 ? 2.412 -26.628 11.078 1.00 23.56 262 ALA A O 1
ATOM 2088 N N . ALA A 1 263 ? 0.819 -25.068 11.310 1.00 20.94 263 ALA A N 1
ATOM 2089 C CA . ALA A 1 263 ? -0.383 -25.882 11.113 1.00 20.94 263 ALA A CA 1
ATOM 2090 C C . ALA A 1 263 ? -1.553 -24.889 11.209 1.00 20.94 263 ALA A C 1
ATOM 2092 O O . ALA A 1 263 ? -1.734 -24.256 12.240 1.00 20.94 263 ALA A O 1
ATOM 2093 N N . THR A 1 264 ? -2.371 -24.627 10.195 1.00 23.91 264 THR A N 1
ATOM 2094 C CA . THR A 1 264 ? -3.294 -25.584 9.587 1.00 23.91 264 THR A CA 1
ATOM 2095 C C . THR A 1 264 ? -3.955 -24.889 8.383 1.00 23.91 264 THR A C 1
ATOM 2097 O O . THR A 1 264 ? -4.596 -23.864 8.583 1.00 23.91 264 THR A O 1
ATOM 2100 N N . ILE A 1 265 ? -3.784 -25.492 7.196 1.00 30.12 265 ILE A N 1
ATOM 2101 C CA . ILE A 1 265 ? -4.596 -25.443 5.951 1.00 30.12 265 ILE A CA 1
ATOM 2102 C C . ILE A 1 265 ? -4.828 -24.085 5.265 1.00 30.12 265 ILE A C 1
ATOM 2104 O O . ILE A 1 265 ? -5.586 -23.242 5.782 1.00 30.12 265 ILE A O 1
#

pLDDT: mean 81.98, std 23.92, range [20.94, 98.56]

InterPro domains:
  IPR001962 Asparagine synthase [PF00733] (36-188)
  IPR001962 Asparagine synthase [cd01991] (1-134)
  IPR014729 Rossmann-like alpha/beta/alpha sandwich fold [G3DSA:3.40.50.620] (1-191)
  IPR050795 Asparagine Synthetase [PTHR11772] (1-232)

Radius of gyration: 22.37 Å; chains: 1; bounding box: 69×44×53 Å

Foldseek 3Di:
DLVVLQVCVVVVAQEDEDAPLLCLLQVQFLLLLLQPDLVSSLVQSVVLLVCCVQPVVVCQQVSNVVSNHHYDHVCPPPVNSVVSSPPRSVCSRADVVVPRAHSRVVLVVQPDPVDHPDDPCVSSPRDFDPCVVVDVVVVVVLLVVLPVVADPVNLVCQCVVPVDQRDNGSSSVVVVVVQCVVVVDPVSVVSNDHDDDELSGDPVSCVSDVQLVPDRHVGSLSSPPRDPPRDDPPPPDDDDDDDDDDDDDDDDDDDDDDDDDDDDD

Sequence (265 aa):
MFLMSRKIKSLGVKMVLSGEGSDEIFGGYLYFHKAPNKEELHLETCRKIKALHLYDCLRANKATSAWGLEARVPFLDKNFIRVAMDIDPEWKMIRPDLGRIEKWILRNAFDDNDKPYLPKHILYRQKEQFSDGVGYSWIDGLKDHANEHVSDTMLNNASFVYPENTPFTKEAYYYRTIFEKFFPKNAARSTVPGGPSVACSSAKAVEWDAAWSKCLDPSGRAAVGVHTSAYESTSSEASAQENGFSVNGISEKKVDYFEAAAATI